Protein AF-S2JZM7-F1 (afdb_monomer)

Foldseek 3Di:
DDDDDDDDDDDDDDDDDDDPPPPDDDDDDDDDDPDDPPDDDPPPPPPPPQVVQAFPQPRDGAAQDDQQFWKAFPVRDIHGNNSQVPADPPDQWGADPPPRDIGGPVRIDTDRDPDHDDDPVVVVVVVVVVVVVVVVVVVVVVVVVVVVVVVVVVVVVVVVVVDDDDPDDDDDDDDDDPDPPPPPDDDDPDDDDDPQKDWADWDADPVQQWIKTWIQRRVVRFTFIWIAHNVHRVDIDTQTFRDNAGWHDWDDDNVQWIWTAGPSRDIWIARRVVSGTPGD

Solvent-accessible surface area (backbone atoms only — not comparable to full-atom values): 17957 Å² total; per-residue (Å²): 134,83,80,85,89,86,87,86,82,90,82,89,81,82,83,80,80,83,78,89,77,91,78,75,80,74,83,82,86,77,83,89,79,91,80,79,92,75,84,74,82,85,75,89,67,95,79,60,75,69,70,77,51,39,22,83,88,77,72,41,70,50,31,76,67,70,62,44,17,45,22,30,42,81,88,66,56,66,34,24,48,46,54,59,70,67,46,68,77,83,54,88,47,33,57,40,92,88,78,59,51,78,37,44,79,84,54,52,43,78,54,82,68,93,70,77,45,75,70,62,64,68,60,54,55,51,52,55,50,53,51,53,54,50,52,55,51,51,53,53,49,51,52,53,48,51,52,51,50,51,54,49,51,53,55,45,52,57,52,54,75,73,59,80,82,83,85,78,89,74,94,80,84,87,82,93,69,98,64,86,75,73,69,91,61,89,72,90,85,80,84,80,84,64,89,62,53,49,74,76,37,71,38,71,37,85,89,73,52,30,38,39,31,34,32,38,32,63,87,76,73,42,26,30,35,34,41,30,34,69,91,47,63,84,54,63,48,80,34,67,60,79,46,88,35,64,59,70,46,62,46,71,45,99,85,48,37,35,42,35,34,30,76,61,79,47,62,32,38,30,32,62,90,74,60,38,64,76,43,116

Sequence (280 aa):
MDASPSTEELRDSQGYVESDNSDFQAPIPMPDDASNKRRMEDSDSQEDEEDVTVCAICQKEWVNNGFHSIAQMKCGHCFGRSCISQYKRDSSKFNCPLCGQLTTKRELRKIWPAKLFPEKKAYIDE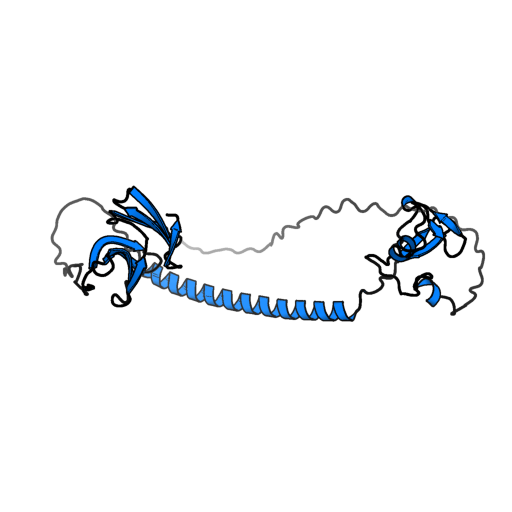LTLELKELDVRLEQLAIKNADVQREMSEKKAILDNFDLQPIVLSSQPTQEIEDSQAEQGFTFHGRVSMAGEAYYVVDLNPLEDMAVVSTHQQATRRYGFRKINMYDPSATEFIPTNHQNTIRDVKHSPNGMLLSTGDDKTLKLTSISKNLVVQS

Mean predicted aligned error: 22.04 Å

Structure (mmCIF, N/CA/C/O backbone):
data_AF-S2JZM7-F1
#
_entry.id   AF-S2JZM7-F1
#
loop_
_atom_site.group_PDB
_atom_site.id
_atom_site.type_symbol
_atom_site.label_atom_id
_atom_site.label_alt_id
_atom_site.label_comp_id
_atom_site.label_asym_id
_atom_site.label_entity_id
_atom_site.label_seq_id
_atom_site.pdbx_PDB_ins_code
_atom_site.Cartn_x
_atom_site.Cartn_y
_atom_site.Cartn_z
_atom_site.occupancy
_atom_site.B_iso_or_equiv
_atom_site.auth_seq_id
_atom_site.auth_comp_id
_atom_site.auth_asym_id
_atom_site.auth_atom_id
_atom_site.pdbx_PDB_model_num
ATOM 1 N N . MET A 1 1 ? 27.582 -46.328 45.049 1.00 40.81 1 MET A N 1
ATOM 2 C CA . MET A 1 1 ? 27.154 -46.820 43.723 1.00 40.81 1 MET A CA 1
ATOM 3 C C . MET A 1 1 ? 26.830 -45.579 42.894 1.00 40.81 1 MET A C 1
ATOM 5 O O . MET A 1 1 ? 25.667 -45.262 42.710 1.00 40.81 1 MET A O 1
ATOM 9 N N . ASP A 1 2 ? 27.780 -44.670 42.652 1.00 32.97 2 ASP A N 1
ATOM 10 C CA . ASP A 1 2 ? 28.961 -44.803 41.764 1.00 32.97 2 ASP A CA 1
ATOM 11 C C . ASP A 1 2 ? 28.528 -45.310 40.377 1.00 32.97 2 ASP A C 1
ATOM 13 O O . ASP A 1 2 ? 27.912 -46.366 40.309 1.00 32.97 2 ASP A O 1
ATOM 17 N N . ALA A 1 3 ? 28.779 -44.654 39.242 1.00 33.84 3 ALA A N 1
ATOM 18 C CA . ALA A 1 3 ? 29.741 -43.604 38.919 1.00 33.84 3 ALA A CA 1
ATOM 19 C C . ALA A 1 3 ? 29.308 -42.820 37.655 1.00 33.84 3 ALA A C 1
ATOM 21 O O . ALA A 1 3 ? 28.520 -43.313 36.847 1.00 33.84 3 ALA A O 1
ATOM 22 N N . SER A 1 4 ? 29.867 -41.618 37.485 1.00 38.97 4 SER A N 1
ATOM 23 C CA . SER A 1 4 ? 29.901 -40.841 36.231 1.00 38.97 4 SER A CA 1
ATOM 24 C C . SER A 1 4 ? 31.008 -41.378 35.269 1.00 38.97 4 SER A C 1
ATOM 26 O O . SER A 1 4 ? 31.523 -42.468 35.512 1.00 38.97 4 SER A O 1
ATOM 28 N N . PRO A 1 5 ? 31.383 -40.695 34.162 1.00 48.47 5 PRO A N 1
ATOM 29 C CA . PRO A 1 5 ? 31.199 -41.156 32.781 1.00 48.47 5 PRO A CA 1
ATOM 30 C C . PRO A 1 5 ? 32.527 -41.489 32.057 1.00 48.47 5 PRO A C 1
ATOM 32 O O . PRO A 1 5 ? 33.610 -41.282 32.599 1.00 48.47 5 PRO A O 1
ATOM 35 N N . SER A 1 6 ? 32.460 -41.951 30.801 1.00 37.38 6 SER A N 1
ATOM 36 C CA . SER A 1 6 ? 33.620 -41.982 29.893 1.00 37.38 6 SER A CA 1
ATOM 37 C C . SER A 1 6 ? 33.299 -41.330 28.546 1.00 37.38 6 SER A C 1
ATOM 39 O O . SER A 1 6 ? 32.233 -41.524 27.967 1.00 37.38 6 SER A O 1
ATOM 41 N N . THR A 1 7 ? 34.237 -40.487 28.132 1.00 39.84 7 THR A N 1
ATOM 42 C CA . THR A 1 7 ? 34.367 -39.720 26.892 1.00 39.84 7 THR A CA 1
ATOM 43 C C . THR A 1 7 ? 34.934 -40.579 25.765 1.00 39.84 7 THR A C 1
ATOM 45 O O . THR A 1 7 ? 35.863 -41.327 26.042 1.00 39.84 7 THR A O 1
ATOM 48 N N . GLU A 1 8 ? 34.491 -40.389 24.519 1.00 40.12 8 GLU A N 1
ATOM 49 C CA . GLU A 1 8 ? 35.350 -40.433 23.319 1.00 40.12 8 GLU A CA 1
ATOM 50 C C . GLU A 1 8 ? 34.669 -39.735 22.122 1.00 40.12 8 GLU A C 1
ATOM 52 O O . GLU A 1 8 ? 33.470 -39.466 22.119 1.00 40.12 8 GLU A O 1
ATOM 57 N N . GLU A 1 9 ? 35.509 -39.352 21.169 1.00 37.12 9 GLU A N 1
ATOM 58 C CA . GLU A 1 9 ? 35.494 -38.138 20.359 1.00 37.12 9 GLU A CA 1
ATOM 59 C C . GLU A 1 9 ? 34.738 -38.178 19.010 1.00 37.12 9 GLU A C 1
ATOM 61 O O . GLU A 1 9 ? 34.627 -39.204 18.347 1.00 37.12 9 GLU A O 1
ATOM 66 N N . LEU A 1 10 ? 34.296 -36.978 18.602 1.00 34.62 10 LEU A N 1
ATOM 67 C CA . LEU A 1 10 ? 34.324 -36.349 17.265 1.00 34.62 10 LEU A CA 1
ATOM 68 C C . LEU A 1 10 ? 34.306 -37.231 15.998 1.00 34.62 10 LEU A C 1
ATOM 70 O O . LEU A 1 10 ? 35.291 -37.890 15.668 1.00 34.62 10 LEU A O 1
ATOM 74 N N . ARG A 1 11 ? 33.298 -36.995 15.141 1.00 37.97 11 ARG A N 1
ATOM 75 C CA . ARG A 1 11 ? 33.508 -36.715 13.704 1.00 37.97 11 ARG A CA 1
ATOM 76 C C . ARG A 1 11 ? 32.273 -36.083 13.054 1.00 37.97 11 ARG A C 1
ATOM 78 O O . ARG A 1 11 ? 31.228 -36.714 12.935 1.00 37.97 11 ARG A O 1
ATOM 85 N N . ASP A 1 12 ? 32.449 -34.837 12.620 1.00 34.44 12 ASP A N 1
ATOM 86 C CA . ASP A 1 12 ? 31.547 -34.082 11.752 1.00 34.44 12 ASP A CA 1
ATOM 87 C C . ASP A 1 12 ? 31.316 -34.807 10.420 1.00 34.44 12 ASP A C 1
ATOM 89 O O . ASP A 1 12 ? 32.255 -35.088 9.673 1.00 34.44 12 ASP A O 1
ATOM 93 N N . SER A 1 13 ? 30.052 -35.060 10.091 1.00 36.16 13 SER A N 1
ATOM 94 C CA . SER A 1 13 ? 29.618 -35.485 8.761 1.00 36.16 13 SER A CA 1
ATOM 95 C C . SER A 1 13 ? 29.112 -34.270 7.979 1.00 36.16 13 SER A C 1
ATOM 97 O O . SER A 1 13 ? 27.922 -33.953 8.001 1.00 36.16 13 SER A O 1
ATOM 99 N N . GLN A 1 14 ? 30.019 -33.573 7.290 1.00 38.00 14 GLN A N 1
ATOM 100 C CA . GLN A 1 14 ? 29.652 -32.602 6.256 1.00 38.00 14 GLN A CA 1
ATOM 101 C C . GLN A 1 14 ? 29.115 -33.351 5.029 1.00 38.00 14 GLN A C 1
ATOM 103 O O . GLN A 1 14 ? 29.847 -34.072 4.354 1.00 38.00 14 GLN A O 1
ATOM 108 N N . GLY A 1 15 ? 27.818 -33.184 4.763 1.00 32.88 15 GLY A N 1
ATOM 109 C CA . GLY A 1 15 ? 27.158 -33.653 3.550 1.00 32.88 15 GLY A CA 1
ATOM 110 C C . GLY A 1 15 ? 27.666 -32.889 2.330 1.00 32.88 15 GLY A C 1
ATOM 111 O O . GLY A 1 15 ? 27.424 -31.692 2.189 1.00 32.88 15 GLY A O 1
ATOM 112 N N . TYR A 1 16 ? 28.382 -33.601 1.467 1.00 35.41 16 TYR A N 1
ATOM 113 C CA . TYR A 1 16 ? 28.804 -33.156 0.145 1.00 35.41 16 TYR A CA 1
ATOM 114 C C . TYR A 1 16 ? 27.577 -33.172 -0.780 1.00 35.41 16 TYR A C 1
ATOM 116 O O . TYR A 1 16 ? 26.956 -34.216 -0.964 1.00 35.41 16 TYR A O 1
ATOM 124 N N . VAL A 1 17 ? 27.198 -32.016 -1.327 1.00 41.94 17 VAL A N 1
ATOM 125 C CA . VAL A 1 17 ? 26.161 -31.914 -2.363 1.00 41.94 17 VAL A CA 1
ATOM 126 C C . VAL A 1 17 ? 26.878 -31.991 -3.707 1.00 41.94 17 VAL A C 1
ATOM 128 O O . VAL A 1 17 ? 27.554 -31.046 -4.107 1.00 41.94 17 VAL A O 1
ATOM 131 N N . GLU A 1 18 ? 26.794 -33.144 -4.368 1.00 37.50 18 GLU A N 1
ATOM 132 C CA . GLU A 1 18 ? 27.317 -33.351 -5.720 1.00 37.50 18 GLU A CA 1
ATOM 133 C C . GLU A 1 18 ? 26.492 -32.529 -6.723 1.00 37.50 18 GLU A C 1
ATOM 135 O O . GLU A 1 18 ? 25.278 -32.692 -6.837 1.00 37.50 18 GLU A O 1
ATOM 140 N N . SER A 1 19 ? 27.148 -31.611 -7.439 1.00 40.19 19 SER A N 1
ATOM 141 C CA . SER A 1 19 ? 26.571 -30.939 -8.602 1.00 40.19 19 SER A CA 1
ATOM 142 C C . SER A 1 19 ? 26.856 -31.768 -9.856 1.00 40.19 19 SER A C 1
ATOM 144 O O . SER A 1 19 ? 27.995 -31.805 -10.330 1.00 40.19 19 SER A O 1
ATOM 146 N N . ASP A 1 20 ? 25.821 -32.403 -10.402 1.00 39.06 20 ASP A N 1
ATOM 147 C CA . ASP A 1 20 ? 25.833 -33.040 -11.720 1.00 39.06 20 ASP A CA 1
ATOM 148 C C . ASP A 1 20 ? 26.087 -31.994 -12.820 1.00 39.06 20 ASP A C 1
ATOM 150 O O . ASP A 1 20 ? 25.177 -31.316 -13.292 1.00 39.06 20 ASP A O 1
ATOM 154 N N . ASN A 1 21 ? 27.344 -31.872 -13.249 1.00 44.47 21 ASN A N 1
ATOM 155 C CA . ASN A 1 21 ? 27.742 -31.154 -14.462 1.00 44.47 21 ASN A CA 1
ATOM 156 C C . ASN A 1 21 ? 28.115 -32.166 -15.554 1.00 44.47 21 ASN A C 1
ATOM 158 O O . ASN A 1 21 ? 29.272 -32.293 -15.952 1.00 44.47 21 ASN A O 1
ATOM 162 N N . SER A 1 22 ? 27.125 -32.903 -16.054 1.00 48.62 22 SER A N 1
ATOM 163 C CA . SER A 1 22 ? 27.284 -33.832 -17.176 1.00 48.62 22 SER A CA 1
ATOM 164 C C . SER A 1 22 ? 26.914 -33.182 -18.519 1.00 48.62 22 SER A C 1
ATOM 166 O O . SER A 1 22 ? 26.042 -33.691 -19.218 1.00 48.62 22 SER A O 1
ATOM 168 N N . ASP A 1 23 ? 27.541 -32.053 -18.879 1.00 47.59 23 ASP A N 1
ATOM 169 C CA . ASP A 1 23 ? 27.344 -31.442 -20.213 1.00 47.59 23 ASP A CA 1
ATOM 170 C C . ASP A 1 23 ? 28.572 -30.699 -20.785 1.00 47.59 23 ASP A C 1
ATOM 172 O O . ASP A 1 23 ? 28.463 -29.857 -21.673 1.00 47.59 23 ASP A O 1
ATOM 176 N N . PHE A 1 24 ? 29.783 -31.011 -20.310 1.00 39.56 24 PHE A N 1
ATOM 177 C CA . PHE A 1 24 ? 31.011 -30.577 -20.986 1.00 39.56 24 PHE A CA 1
ATOM 178 C C . PHE A 1 24 ? 31.544 -31.735 -21.832 1.00 39.56 24 PHE A C 1
ATOM 180 O O . PHE A 1 24 ? 32.182 -32.658 -21.326 1.00 39.56 24 PHE A O 1
ATOM 187 N N . GLN A 1 25 ? 31.257 -31.716 -23.135 1.00 57.97 25 GLN A N 1
ATOM 188 C CA . GLN A 1 25 ? 31.896 -32.630 -24.081 1.00 57.97 25 GLN A CA 1
ATOM 189 C C . GLN A 1 25 ? 33.417 -32.436 -24.029 1.00 57.97 25 GLN A C 1
ATOM 191 O O . GLN A 1 25 ? 33.920 -31.316 -24.128 1.00 57.97 25 GLN A O 1
ATOM 196 N N . ALA A 1 26 ? 34.144 -33.541 -23.847 1.00 60.44 26 ALA A N 1
ATOM 197 C CA . ALA A 1 26 ? 35.601 -33.549 -23.831 1.00 60.44 26 ALA A CA 1
ATOM 198 C C . ALA A 1 26 ? 36.169 -32.929 -25.129 1.00 60.44 26 ALA A C 1
ATOM 200 O O . ALA A 1 26 ? 35.584 -33.128 -26.199 1.00 60.44 26 ALA A O 1
ATOM 201 N N . PRO A 1 27 ? 37.302 -32.203 -25.069 1.00 55.28 27 PRO A N 1
ATOM 202 C CA . PRO A 1 27 ? 37.940 -31.644 -26.256 1.00 55.28 27 PRO A CA 1
ATOM 203 C C . PRO A 1 27 ? 38.220 -32.726 -27.305 1.00 55.28 27 PRO A C 1
ATOM 205 O O . PRO A 1 27 ? 38.757 -33.786 -26.985 1.00 55.28 27 PRO A O 1
ATOM 208 N N . ILE A 1 28 ? 37.863 -32.455 -28.561 1.00 52.09 28 ILE A N 1
ATOM 209 C CA . ILE A 1 28 ? 38.106 -33.367 -29.684 1.00 52.09 28 ILE A CA 1
ATOM 210 C C . ILE A 1 28 ? 39.628 -33.466 -29.906 1.00 52.09 28 ILE A C 1
ATOM 212 O O . ILE A 1 28 ? 40.254 -32.435 -30.168 1.00 52.09 28 ILE A O 1
ATOM 216 N N . PRO A 1 29 ? 40.243 -34.662 -29.838 1.00 48.66 29 PRO A N 1
ATOM 217 C CA . PRO A 1 29 ? 41.654 -34.821 -30.152 1.00 48.66 29 PRO A CA 1
ATOM 218 C C . PRO A 1 29 ? 41.859 -34.722 -31.667 1.00 48.66 29 PRO A C 1
ATOM 220 O O . PRO A 1 29 ? 41.304 -35.506 -32.438 1.00 48.66 29 PRO A O 1
ATOM 223 N N . MET A 1 30 ? 42.653 -33.740 -32.090 1.00 49.00 30 MET A N 1
ATOM 224 C CA . MET A 1 30 ? 43.126 -33.604 -33.469 1.00 49.00 30 MET A CA 1
ATOM 225 C C . MET A 1 30 ? 44.411 -34.434 -33.640 1.00 49.00 30 MET A C 1
ATOM 227 O O . MET A 1 30 ? 45.230 -34.440 -32.722 1.00 49.00 30 MET A O 1
ATOM 231 N N . PRO A 1 31 ? 44.609 -35.133 -34.772 1.00 50.72 31 PRO A N 1
ATOM 232 C CA . PRO A 1 31 ? 45.825 -35.902 -35.004 1.00 50.72 31 PRO A CA 1
ATOM 233 C C . PRO A 1 31 ? 47.030 -34.988 -35.265 1.00 50.72 31 PRO A C 1
ATOM 235 O O . PRO A 1 31 ? 46.942 -34.024 -36.028 1.00 50.72 31 PRO A O 1
ATOM 238 N N . ASP A 1 32 ? 48.155 -35.324 -34.634 1.00 52.22 32 ASP A N 1
ATOM 239 C CA . ASP A 1 32 ? 49.445 -34.652 -34.786 1.00 52.22 32 ASP A CA 1
ATOM 240 C C . ASP A 1 32 ? 50.067 -34.963 -36.155 1.00 52.22 32 ASP A C 1
ATOM 242 O O . ASP A 1 32 ? 50.789 -35.948 -36.307 1.00 52.22 32 ASP A O 1
ATOM 246 N N . ASP A 1 33 ? 49.834 -34.106 -37.153 1.00 43.81 33 ASP A N 1
ATOM 247 C CA . ASP A 1 33 ? 50.603 -34.132 -38.401 1.00 43.81 33 ASP A CA 1
ATOM 248 C C . ASP A 1 33 ? 51.706 -33.067 -38.385 1.00 43.81 33 ASP A C 1
ATOM 250 O O . ASP A 1 33 ? 51.555 -31.901 -38.763 1.00 43.81 33 ASP A O 1
ATOM 254 N N . ALA A 1 34 ? 52.872 -33.513 -37.926 1.00 51.69 34 ALA A N 1
ATOM 255 C CA . ALA A 1 34 ? 54.135 -32.815 -38.051 1.00 51.69 34 ALA A CA 1
ATOM 256 C C . ALA A 1 34 ? 54.623 -32.869 -39.505 1.00 51.69 34 ALA A C 1
ATOM 258 O O . ALA A 1 34 ? 55.343 -33.790 -39.874 1.00 51.69 34 ALA A O 1
ATOM 259 N N . SER A 1 35 ? 54.262 -31.890 -40.342 1.00 52.28 35 SER A N 1
ATOM 260 C CA . SER A 1 35 ? 55.070 -31.460 -41.505 1.00 52.28 35 SER A CA 1
ATOM 261 C C . SER A 1 35 ? 54.356 -30.410 -42.365 1.00 52.28 35 SER A C 1
ATOM 263 O O . SER A 1 35 ? 53.613 -30.761 -43.267 1.00 52.28 35 SER A O 1
ATOM 265 N N . ASN A 1 36 ? 54.619 -29.114 -42.129 1.00 40.06 36 ASN A N 1
ATOM 266 C CA . ASN A 1 36 ? 55.057 -28.138 -43.150 1.00 40.06 36 ASN A CA 1
ATOM 267 C C . ASN A 1 36 ? 55.191 -26.734 -42.515 1.00 40.06 36 ASN A C 1
ATOM 269 O O . ASN A 1 36 ? 54.254 -25.937 -42.519 1.00 40.06 36 ASN A O 1
ATOM 273 N N . LYS A 1 37 ? 56.367 -26.394 -41.970 1.00 45.09 37 LYS A N 1
ATOM 274 C CA . LYS A 1 37 ? 56.690 -25.005 -41.595 1.00 45.09 37 LYS A CA 1
ATOM 275 C C . LYS A 1 37 ? 56.870 -24.183 -42.877 1.00 45.09 37 LYS A C 1
ATOM 277 O O . LYS A 1 37 ? 57.984 -24.044 -43.376 1.00 45.09 37 LYS A O 1
ATOM 282 N N . ARG A 1 38 ? 55.788 -23.606 -43.406 1.00 42.62 38 ARG A N 1
ATOM 283 C CA . ARG A 1 38 ? 55.905 -22.425 -44.269 1.00 42.62 38 ARG A CA 1
ATOM 284 C C . ARG A 1 38 ? 56.033 -21.212 -43.360 1.00 42.62 38 ARG A C 1
ATOM 286 O O . ARG A 1 38 ? 55.076 -20.789 -42.726 1.00 42.62 38 ARG A O 1
ATOM 293 N N . ARG A 1 39 ? 57.265 -20.723 -43.264 1.00 49.31 39 ARG A N 1
ATOM 294 C CA . ARG A 1 39 ? 57.642 -19.441 -42.672 1.00 49.31 39 ARG A CA 1
ATOM 295 C C . ARG A 1 39 ? 56.902 -18.336 -43.435 1.00 49.31 39 ARG A C 1
ATOM 297 O O . ARG A 1 39 ? 57.256 -18.065 -44.577 1.00 49.31 39 ARG A O 1
ATOM 304 N N . MET A 1 40 ? 55.858 -17.766 -42.840 1.00 43.09 40 MET A N 1
ATOM 305 C CA . MET A 1 40 ? 55.331 -16.468 -43.258 1.00 43.09 40 MET A CA 1
ATOM 306 C C . MET A 1 40 ? 56.096 -15.406 -42.476 1.00 43.09 40 MET A C 1
ATOM 308 O O . MET A 1 40 ? 56.227 -15.503 -41.258 1.00 43.09 40 MET A O 1
ATOM 312 N N . GLU A 1 41 ? 56.697 -14.480 -43.212 1.00 40.84 41 GLU A N 1
ATOM 313 C CA . GLU A 1 41 ? 57.334 -13.291 -42.664 1.00 40.84 41 GLU A CA 1
ATOM 314 C C . GLU A 1 41 ? 56.265 -12.444 -41.975 1.00 40.84 41 GLU A C 1
ATOM 316 O O . GLU A 1 41 ? 55.236 -12.119 -42.566 1.00 40.84 41 GLU A O 1
ATOM 321 N N . ASP A 1 42 ? 56.514 -12.153 -40.702 1.00 37.28 42 ASP A N 1
ATOM 322 C CA . ASP A 1 42 ? 55.769 -11.195 -39.902 1.00 37.28 42 ASP A CA 1
ATOM 323 C C . ASP A 1 42 ? 56.113 -9.801 -40.433 1.00 37.28 42 ASP A C 1
ATOM 325 O O . ASP A 1 42 ? 57.165 -9.236 -40.127 1.00 37.28 42 ASP A O 1
ATOM 329 N N . SER A 1 43 ? 55.289 -9.310 -41.357 1.00 39.94 43 SER A N 1
ATOM 330 C CA . SER A 1 43 ? 55.297 -7.904 -41.733 1.00 39.94 43 SER A CA 1
ATOM 331 C C . SER A 1 43 ? 54.509 -7.168 -40.661 1.00 39.94 43 SER A C 1
ATOM 333 O O . SER A 1 43 ? 53.285 -7.098 -40.726 1.00 39.94 43 SER A O 1
ATOM 335 N N . ASP A 1 44 ? 55.240 -6.650 -39.679 1.00 43.38 44 ASP A N 1
ATOM 336 C CA . ASP A 1 44 ? 54.786 -5.681 -38.687 1.00 43.38 44 ASP A CA 1
ATOM 337 C C . ASP A 1 44 ? 54.276 -4.424 -39.417 1.00 43.38 44 ASP A C 1
ATOM 339 O O . ASP A 1 44 ? 55.037 -3.520 -39.765 1.00 43.38 44 ASP A O 1
ATOM 343 N N . SER A 1 45 ? 52.983 -4.405 -39.736 1.00 39.28 45 SER A N 1
ATOM 344 C CA . SER A 1 45 ? 52.250 -3.218 -40.173 1.00 39.28 45 SER A CA 1
ATOM 345 C C . SER A 1 45 ? 51.281 -2.818 -39.062 1.00 39.28 45 SER A C 1
ATOM 347 O O . SER A 1 45 ? 50.119 -3.220 -39.048 1.00 39.28 45 SER A O 1
ATOM 349 N N . GLN A 1 46 ? 51.786 -2.021 -38.117 1.00 46.69 46 GLN A N 1
ATOM 350 C CA . GLN A 1 46 ? 51.062 -1.407 -36.991 1.00 46.69 46 GLN A CA 1
ATOM 351 C C . GLN A 1 46 ? 50.079 -0.295 -37.410 1.00 46.69 46 GLN A C 1
ATOM 353 O O . GLN A 1 46 ? 49.849 0.637 -36.646 1.00 46.69 46 GLN A O 1
ATOM 358 N N . GLU A 1 47 ? 49.486 -0.361 -38.604 1.00 45.03 47 GLU A N 1
ATOM 359 C CA . GLU A 1 47 ? 48.607 0.707 -39.113 1.00 45.03 47 GLU A CA 1
ATOM 360 C C . GLU A 1 47 ? 47.164 0.267 -39.435 1.00 45.03 47 GLU A C 1
ATOM 362 O O . GLU A 1 47 ? 46.366 1.116 -39.807 1.00 45.03 47 GLU A O 1
ATOM 367 N N . ASP A 1 48 ? 46.757 -0.987 -39.174 1.00 45.12 48 ASP A N 1
ATOM 368 C CA . ASP A 1 48 ? 45.413 -1.479 -39.563 1.00 45.12 48 ASP A CA 1
ATOM 369 C C . ASP A 1 48 ? 44.518 -2.000 -38.406 1.00 45.12 48 ASP A C 1
ATOM 371 O O . ASP A 1 48 ? 43.431 -2.533 -38.650 1.00 45.12 48 ASP A O 1
ATOM 375 N N . GLU A 1 49 ? 44.915 -1.880 -37.129 1.00 50.94 49 GLU A N 1
ATOM 376 C CA . GLU A 1 49 ? 44.061 -2.353 -36.013 1.00 50.94 49 GLU A CA 1
ATOM 377 C C . GLU A 1 49 ? 42.844 -1.447 -35.739 1.00 50.94 49 GLU A C 1
ATOM 379 O O . GLU A 1 49 ? 41.827 -1.919 -35.219 1.00 50.94 49 GLU A O 1
ATOM 384 N N . GLU A 1 50 ? 42.905 -0.163 -36.102 1.00 48.16 50 GLU A N 1
ATOM 385 C CA . GLU A 1 50 ? 41.821 0.793 -35.840 1.00 48.16 50 GLU A CA 1
ATOM 386 C C . GLU A 1 50 ? 40.609 0.570 -36.766 1.00 48.16 50 GLU A C 1
ATOM 388 O O . GLU A 1 50 ? 39.459 0.623 -36.312 1.00 48.16 50 GLU A O 1
ATOM 393 N N . ASP A 1 51 ? 40.840 0.191 -38.027 1.00 51.78 51 ASP A N 1
ATOM 394 C CA . ASP A 1 51 ? 39.799 0.084 -39.060 1.00 51.78 51 ASP A CA 1
ATOM 395 C C . ASP A 1 51 ? 38.820 -1.083 -38.852 1.00 51.78 51 ASP A C 1
ATOM 397 O O . ASP A 1 51 ? 37.687 -1.065 -39.345 1.00 51.78 51 ASP A O 1
ATOM 401 N N . VAL A 1 52 ? 39.199 -2.096 -38.067 1.00 61.53 52 VAL A N 1
ATOM 402 C CA . VAL A 1 52 ? 38.328 -3.250 -37.773 1.00 61.53 52 VAL A CA 1
ATOM 403 C C . VAL A 1 52 ? 37.327 -2.932 -36.649 1.00 61.53 52 VAL A C 1
ATOM 405 O O . VAL A 1 52 ? 36.315 -3.623 -36.482 1.00 61.53 52 VAL A O 1
ATOM 408 N N . THR A 1 53 ? 37.556 -1.861 -35.882 1.00 69.69 53 THR A N 1
ATOM 409 C CA . THR A 1 53 ? 36.774 -1.536 -34.674 1.00 69.69 53 THR A CA 1
ATOM 410 C C . THR A 1 53 ? 35.601 -0.586 -34.907 1.00 69.69 53 THR A C 1
ATOM 412 O O . THR A 1 53 ? 34.797 -0.372 -33.995 1.00 69.69 53 THR A O 1
ATOM 415 N N . VAL A 1 54 ? 35.433 -0.089 -36.137 1.00 80.44 54 VAL A N 1
ATOM 416 C CA . VAL A 1 54 ? 34.376 0.863 -36.495 1.00 80.44 54 VAL A CA 1
ATOM 417 C C . VAL A 1 54 ? 33.530 0.396 -37.678 1.00 80.44 54 VAL A C 1
ATOM 419 O O . VAL A 1 54 ? 33.972 -0.299 -38.590 1.00 80.44 54 VAL A O 1
ATOM 422 N N . CYS A 1 55 ? 32.258 0.787 -37.687 1.00 86.12 55 CYS A N 1
ATOM 423 C CA . CYS A 1 55 ? 31.346 0.459 -38.776 1.00 86.12 55 CYS A CA 1
ATOM 424 C C . CYS A 1 55 ? 31.529 1.403 -39.974 1.00 86.12 55 CYS A C 1
ATOM 426 O O . CYS A 1 55 ? 31.17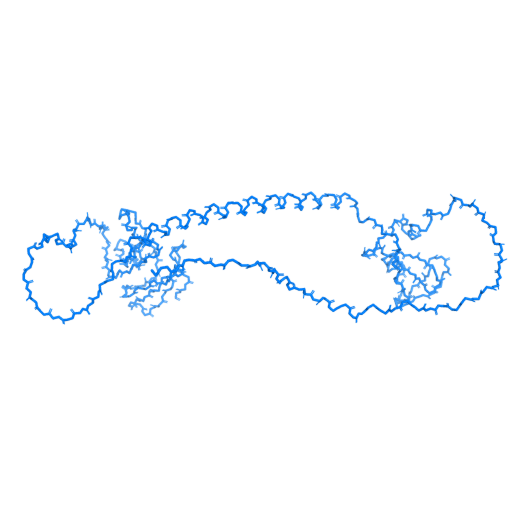4 2.576 -39.888 1.00 86.12 55 CYS A O 1
ATOM 428 N N . ALA A 1 56 ? 31.890 0.878 -41.149 1.00 83.44 56 ALA A N 1
ATOM 429 C CA . ALA A 1 56 ? 32.110 1.664 -42.376 1.00 83.44 56 ALA A CA 1
ATOM 430 C C . ALA A 1 56 ? 30.912 2.521 -42.867 1.00 83.44 56 ALA A C 1
ATOM 432 O O . ALA A 1 56 ? 31.092 3.428 -43.672 1.00 83.44 56 ALA A O 1
ATOM 433 N N . ILE A 1 57 ? 29.679 2.264 -42.404 1.00 85.50 57 ILE A N 1
ATOM 434 C CA . ILE A 1 57 ? 28.493 3.074 -42.767 1.00 85.50 57 ILE A CA 1
ATOM 435 C C . ILE A 1 57 ? 28.354 4.335 -41.902 1.00 85.50 57 ILE A C 1
ATOM 437 O O . ILE A 1 57 ? 27.946 5.377 -42.402 1.00 85.50 57 ILE A O 1
ATOM 441 N N . CYS A 1 58 ? 28.608 4.236 -40.595 1.00 85.12 58 CYS A N 1
ATOM 442 C CA . CYS A 1 58 ? 28.323 5.314 -39.638 1.00 85.12 58 CYS A CA 1
ATOM 443 C C . CYS A 1 58 ? 29.550 5.779 -38.849 1.00 85.12 58 CYS A C 1
ATOM 445 O O . CYS A 1 58 ? 29.416 6.709 -38.059 1.00 85.12 58 CYS A O 1
ATOM 447 N N . GLN A 1 59 ? 30.694 5.120 -39.048 1.00 84.38 59 GLN A N 1
ATOM 448 C CA . GLN A 1 59 ? 31.987 5.386 -38.419 1.00 84.38 59 GLN A CA 1
ATOM 449 C C . GLN A 1 59 ? 31.936 5.374 -36.882 1.00 84.38 59 GLN A C 1
ATOM 451 O O . GLN A 1 59 ? 32.684 6.081 -36.220 1.00 84.38 59 GLN A O 1
ATOM 456 N N . LYS A 1 60 ? 31.020 4.590 -36.299 1.00 82.62 60 LYS A N 1
ATOM 457 C CA . LYS A 1 60 ? 30.911 4.396 -34.847 1.00 82.62 60 LYS A CA 1
ATOM 458 C C . LYS A 1 60 ? 31.496 3.051 -34.445 1.00 82.62 60 LYS A C 1
ATOM 460 O O . LYS A 1 60 ? 31.439 2.102 -35.229 1.00 82.62 60 LYS A O 1
ATOM 465 N N . GLU A 1 61 ? 31.993 2.989 -33.214 1.00 80.94 61 GLU A N 1
ATOM 466 C CA . GLU A 1 61 ? 32.417 1.749 -32.569 1.00 80.94 61 GLU A CA 1
ATOM 467 C C . GLU A 1 61 ? 31.264 0.746 -32.474 1.00 80.94 61 GLU A C 1
ATOM 469 O O . GLU A 1 61 ? 30.093 1.101 -32.280 1.00 80.94 61 GLU A O 1
ATOM 474 N N . TRP A 1 62 ? 31.611 -0.528 -32.597 1.00 81.81 62 TRP A N 1
ATOM 475 C CA . TRP A 1 62 ? 30.671 -1.631 -32.478 1.00 81.81 62 TRP A CA 1
ATOM 476 C C . TRP A 1 62 ? 30.156 -1.795 -31.048 1.00 81.81 62 TRP A C 1
ATOM 478 O O . TRP A 1 62 ? 30.897 -1.617 -30.091 1.00 81.81 62 TRP A O 1
ATOM 488 N N . VAL A 1 63 ? 28.903 -2.234 -30.887 1.00 77.75 63 VAL A N 1
ATOM 489 C CA . VAL A 1 63 ? 28.386 -2.669 -29.575 1.00 77.75 63 VAL A CA 1
ATOM 490 C C . VAL A 1 63 ? 28.222 -4.185 -29.537 1.00 77.75 63 VAL A C 1
ATOM 492 O O . VAL A 1 63 ? 27.758 -4.795 -30.503 1.00 77.75 63 VAL A O 1
ATOM 495 N N . ASN A 1 64 ? 28.575 -4.820 -28.417 1.00 74.00 64 ASN A N 1
ATOM 496 C CA . ASN A 1 64 ? 28.457 -6.277 -28.285 1.00 74.00 64 ASN A CA 1
ATOM 497 C C . ASN A 1 64 ? 26.985 -6.744 -28.289 1.00 74.00 64 ASN A C 1
ATOM 499 O O . ASN A 1 64 ? 26.622 -7.779 -28.861 1.00 74.00 64 ASN A O 1
ATOM 503 N N . ASN A 1 65 ? 26.099 -5.933 -27.707 1.00 69.31 65 ASN A N 1
ATOM 504 C CA . ASN A 1 65 ? 24.668 -6.184 -27.702 1.00 69.31 65 ASN A CA 1
ATOM 505 C C . ASN A 1 65 ? 23.873 -4.960 -28.169 1.00 69.31 65 ASN A C 1
ATOM 507 O O . ASN A 1 65 ? 24.317 -3.824 -28.051 1.00 69.31 65 ASN A O 1
ATOM 511 N N . GLY A 1 66 ? 22.694 -5.205 -28.738 1.00 74.06 66 GLY A N 1
ATOM 512 C CA . GLY A 1 66 ? 21.806 -4.153 -29.226 1.00 74.06 66 GLY A CA 1
ATOM 513 C C . GLY A 1 66 ? 21.880 -3.888 -30.732 1.00 74.06 66 GLY A C 1
ATOM 514 O O . GLY A 1 66 ? 22.298 -4.726 -31.543 1.00 74.06 66 GLY A O 1
ATOM 515 N N . PHE A 1 67 ? 21.381 -2.712 -31.118 1.00 78.06 67 PHE A N 1
ATOM 516 C CA . PHE A 1 67 ? 21.045 -2.386 -32.505 1.00 78.06 67 PHE A CA 1
ATOM 517 C C . PHE A 1 67 ? 22.270 -2.221 -33.414 1.00 78.06 67 PHE A C 1
ATOM 519 O O . PHE A 1 67 ? 22.188 -2.563 -34.592 1.00 78.06 67 PHE A O 1
ATOM 526 N N . HIS A 1 68 ? 23.403 -1.747 -32.889 1.00 84.50 68 HIS A N 1
ATOM 527 C CA . HIS A 1 68 ? 24.635 -1.506 -33.651 1.00 84.50 68 HIS A CA 1
ATOM 528 C C . HIS A 1 68 ? 25.685 -2.624 -33.461 1.00 84.50 68 HIS A C 1
ATOM 530 O O . HIS A 1 68 ? 26.881 -2.378 -33.350 1.00 84.50 68 HIS A O 1
ATOM 536 N N . SER A 1 69 ? 25.224 -3.874 -33.391 1.00 85.62 69 SER A N 1
ATOM 537 C CA . SER A 1 69 ? 26.104 -5.047 -33.307 1.00 85.62 69 SER A CA 1
ATOM 538 C C . SER A 1 69 ? 26.688 -5.440 -34.665 1.00 85.62 69 SER A C 1
ATOM 540 O O . SER A 1 69 ? 26.061 -5.201 -35.703 1.00 85.62 69 SER A O 1
ATOM 542 N N . ILE A 1 70 ? 27.877 -6.054 -34.652 1.00 86.88 70 ILE A N 1
ATOM 543 C CA . ILE A 1 70 ? 28.585 -6.504 -35.859 1.00 86.88 70 ILE A CA 1
ATOM 544 C C . ILE A 1 70 ? 27.760 -7.574 -36.580 1.00 86.88 70 ILE A C 1
ATOM 546 O O . ILE A 1 70 ? 27.392 -8.604 -36.005 1.00 86.88 70 ILE A O 1
ATOM 550 N N . ALA A 1 71 ? 27.484 -7.344 -37.862 1.00 87.75 71 ALA A N 1
ATOM 551 C CA . ALA A 1 71 ? 26.847 -8.319 -38.732 1.00 87.75 71 ALA A CA 1
ATOM 552 C C . ALA A 1 71 ? 27.609 -8.452 -40.053 1.00 87.75 71 ALA A C 1
ATOM 554 O O . ALA A 1 71 ? 27.917 -7.459 -40.712 1.00 87.75 71 ALA A O 1
ATOM 555 N N . GLN A 1 72 ? 27.859 -9.696 -40.453 1.00 87.94 72 GLN A N 1
ATOM 556 C CA . GLN A 1 72 ? 28.484 -10.043 -41.720 1.00 87.94 72 GLN A CA 1
ATOM 557 C C . GLN A 1 72 ? 27.424 -10.278 -42.798 1.00 87.94 72 GLN A C 1
ATOM 559 O O . GLN A 1 72 ? 26.445 -11.005 -42.594 1.00 87.94 72 GLN A O 1
ATOM 564 N N . MET A 1 73 ? 27.643 -9.672 -43.963 1.00 87.06 73 MET A N 1
ATOM 565 C CA . MET A 1 73 ? 26.865 -9.913 -45.178 1.00 87.06 73 MET A CA 1
ATOM 566 C C . MET A 1 73 ? 27.380 -11.146 -45.935 1.00 87.06 73 MET A C 1
ATOM 568 O O . MET A 1 73 ? 28.500 -11.599 -45.724 1.00 87.06 73 MET A O 1
ATOM 572 N N . LYS A 1 74 ? 26.606 -11.663 -46.899 1.00 85.19 74 LYS A N 1
ATOM 573 C CA . LYS A 1 74 ? 27.016 -12.808 -47.739 1.00 85.19 74 LYS A CA 1
ATOM 574 C C . LYS A 1 74 ? 28.353 -12.598 -48.463 1.00 85.19 74 LYS A C 1
ATOM 576 O O . LYS A 1 74 ? 29.079 -13.558 -48.685 1.00 85.19 74 LYS A O 1
ATOM 581 N N . CYS A 1 75 ? 28.662 -11.349 -48.805 1.00 86.56 75 CYS A N 1
ATOM 582 C CA . CYS A 1 75 ? 29.912 -10.936 -49.443 1.00 86.56 75 CYS A CA 1
ATOM 583 C C . CYS A 1 75 ? 31.133 -10.923 -48.505 1.00 86.56 75 CYS A C 1
ATOM 585 O O . CYS A 1 75 ? 32.234 -10.658 -48.967 1.00 86.56 75 CYS A O 1
ATOM 587 N N . GLY A 1 76 ? 30.954 -11.159 -47.202 1.00 84.12 76 GLY A N 1
ATOM 588 C CA . GLY A 1 76 ? 32.031 -11.147 -46.210 1.00 84.12 76 GLY A CA 1
ATOM 589 C C . GLY A 1 76 ? 32.235 -9.807 -45.494 1.00 84.12 76 GLY A C 1
ATOM 590 O O . GLY A 1 76 ? 32.767 -9.814 -44.389 1.00 84.12 76 GLY A O 1
ATOM 591 N N . HIS A 1 77 ? 31.750 -8.689 -46.047 1.00 87.94 77 HIS A N 1
ATOM 592 C CA . HIS A 1 77 ? 31.854 -7.370 -45.412 1.00 87.94 77 HIS A CA 1
ATOM 593 C C . HIS A 1 77 ? 30.988 -7.245 -44.148 1.00 87.94 77 HIS A C 1
ATOM 595 O O . HIS A 1 77 ? 29.855 -7.745 -44.099 1.00 87.94 77 HIS A O 1
ATOM 601 N N . CYS A 1 78 ? 31.513 -6.527 -43.155 1.00 87.81 78 CYS A N 1
ATOM 602 C CA . CYS A 1 78 ? 30.908 -6.350 -41.839 1.00 87.81 78 CYS A CA 1
ATOM 603 C C . CYS A 1 78 ? 30.382 -4.923 -41.654 1.00 87.81 78 CYS A C 1
ATOM 605 O O . CYS A 1 78 ? 31.084 -3.951 -41.917 1.00 87.81 78 CYS A O 1
ATOM 607 N N . PHE A 1 79 ? 29.150 -4.791 -41.160 1.00 87.94 79 PHE A N 1
ATOM 608 C CA . PHE A 1 79 ? 28.525 -3.499 -40.851 1.00 87.94 79 PHE A CA 1
ATOM 609 C C . PHE A 1 79 ? 27.603 -3.616 -39.637 1.00 87.94 79 PHE A C 1
ATOM 611 O O . PHE A 1 79 ? 27.225 -4.717 -39.224 1.00 87.94 79 PHE A O 1
ATOM 618 N N . GLY A 1 80 ? 27.215 -2.476 -39.058 1.00 88.62 80 GLY A N 1
ATOM 619 C CA . GLY A 1 80 ? 26.295 -2.448 -37.923 1.00 88.62 80 GLY A CA 1
ATOM 620 C C . GLY A 1 80 ? 24.930 -2.972 -38.345 1.00 88.62 80 GLY A C 1
ATOM 621 O O . GLY A 1 80 ? 24.385 -2.530 -39.355 1.00 88.62 80 GLY A O 1
ATOM 622 N N . ARG A 1 81 ? 24.336 -3.890 -37.580 1.00 86.56 81 ARG A N 1
ATOM 623 C CA . ARG A 1 81 ? 23.053 -4.521 -37.934 1.00 86.56 81 ARG A CA 1
ATOM 624 C C . ARG A 1 81 ? 21.934 -3.500 -38.199 1.00 86.56 81 ARG A C 1
ATOM 626 O O . ARG A 1 81 ? 21.163 -3.659 -39.152 1.00 86.56 81 ARG A O 1
ATOM 633 N N . SER A 1 82 ? 21.863 -2.429 -37.409 1.00 86.81 82 SER A N 1
ATOM 634 C CA . SER A 1 82 ? 20.965 -1.290 -37.639 1.00 86.81 82 SER A CA 1
ATOM 635 C C . SER A 1 82 ? 21.343 -0.474 -38.872 1.00 86.81 82 SER A C 1
ATOM 637 O O . SER A 1 82 ? 20.455 -0.065 -39.615 1.00 86.81 82 SER A O 1
ATOM 639 N N . CYS A 1 83 ? 22.637 -0.285 -39.124 1.00 86.81 83 CYS A N 1
ATOM 640 C CA . CYS A 1 83 ? 23.149 0.468 -40.264 1.00 86.81 83 CYS A CA 1
ATOM 641 C C . CYS A 1 83 ? 22.816 -0.219 -41.587 1.00 86.81 83 CYS A C 1
ATOM 643 O O . CYS A 1 83 ? 22.280 0.432 -42.475 1.00 86.81 83 CYS A O 1
ATOM 645 N N . ILE A 1 84 ? 23.006 -1.539 -41.688 1.00 85.00 84 ILE A N 1
ATOM 646 C CA . ILE A 1 84 ? 22.567 -2.321 -42.855 1.00 85.00 84 ILE A CA 1
ATOM 647 C C . ILE A 1 84 ? 21.051 -2.210 -43.033 1.00 85.00 84 ILE A C 1
ATOM 649 O O . ILE A 1 84 ? 20.561 -2.011 -44.138 1.00 85.00 84 ILE A O 1
ATOM 653 N N . SER A 1 85 ? 20.291 -2.318 -41.939 1.00 81.00 85 SER A N 1
ATOM 654 C CA . SER A 1 85 ? 18.823 -2.298 -41.992 1.00 81.00 85 SER A CA 1
A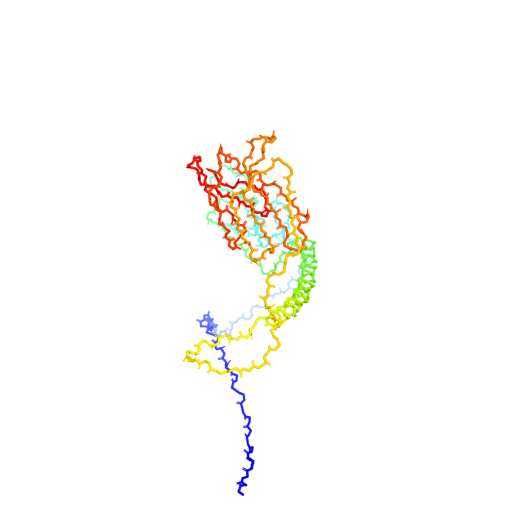TOM 655 C C . SER A 1 85 ? 18.248 -0.951 -42.450 1.00 81.00 85 SER A C 1
ATOM 657 O O . SER A 1 85 ? 17.135 -0.903 -42.980 1.00 81.00 85 SER A O 1
ATOM 659 N N . GLN A 1 86 ? 18.974 0.142 -42.213 1.00 80.62 86 GLN A N 1
ATOM 660 C CA . GLN A 1 86 ? 18.588 1.496 -42.613 1.00 80.62 86 GLN A CA 1
ATOM 661 C C . GLN A 1 86 ? 19.166 1.898 -43.978 1.00 80.62 86 GLN A C 1
ATOM 663 O O . GLN A 1 86 ? 18.648 2.824 -44.599 1.00 80.62 86 GLN A O 1
ATOM 668 N N . TYR A 1 87 ? 20.183 1.189 -44.470 1.00 79.88 87 TYR A N 1
ATOM 669 C CA . TYR A 1 87 ? 20.827 1.465 -45.748 1.00 79.88 87 TYR A CA 1
ATOM 670 C C . TYR A 1 87 ? 19.936 1.044 -46.930 1.00 79.88 87 TYR A C 1
ATOM 672 O O . TYR A 1 87 ? 19.625 -0.136 -47.082 1.00 79.88 87 TYR A O 1
ATOM 680 N N . LYS A 1 88 ? 19.516 2.034 -47.739 1.00 64.75 88 LYS A N 1
ATOM 681 C CA . LYS A 1 88 ? 18.715 1.921 -48.982 1.00 64.75 88 LYS A CA 1
ATOM 682 C C . LYS A 1 88 ? 17.699 0.760 -48.995 1.00 64.75 88 LYS A C 1
ATOM 684 O O . LYS A 1 88 ? 17.929 -0.300 -49.573 1.00 64.75 88 LYS A O 1
ATOM 689 N N . ARG A 1 89 ? 16.532 0.988 -48.377 1.00 62.19 89 ARG A N 1
ATOM 690 C CA . ARG A 1 89 ? 15.377 0.071 -48.395 1.00 62.19 89 ARG A CA 1
ATOM 691 C C . ARG A 1 89 ? 14.522 0.268 -49.653 1.00 62.19 89 ARG A C 1
ATOM 693 O O . ARG A 1 89 ? 13.482 0.907 -49.567 1.00 62.19 89 ARG A O 1
ATOM 700 N N . ASP A 1 90 ? 14.908 -0.336 -50.774 1.00 57.19 90 ASP A N 1
ATOM 701 C CA . ASP A 1 90 ? 14.049 -0.342 -51.976 1.00 57.19 90 ASP A CA 1
ATOM 702 C C . ASP A 1 90 ? 13.230 -1.637 -52.146 1.00 57.19 90 ASP A C 1
ATOM 704 O O . ASP A 1 90 ? 12.282 -1.684 -52.920 1.00 57.19 90 ASP A O 1
ATOM 708 N N . SER A 1 91 ? 13.522 -2.700 -51.394 1.00 57.56 91 SER A N 1
ATOM 709 C CA . SER A 1 91 ? 12.679 -3.904 -51.260 1.00 57.56 91 SER A CA 1
ATOM 710 C C . SER A 1 91 ? 13.269 -4.810 -50.167 1.00 57.56 91 SER A C 1
ATOM 712 O O . SER A 1 91 ? 14.232 -4.433 -49.504 1.00 57.56 91 SER A O 1
ATOM 714 N N . SER A 1 92 ? 12.739 -6.017 -49.925 1.00 65.75 92 SER A N 1
ATOM 715 C CA . SER A 1 92 ? 13.272 -6.978 -48.928 1.00 65.75 92 SER A CA 1
ATOM 716 C C . SER A 1 92 ? 14.735 -7.435 -49.149 1.00 65.75 92 SER A C 1
ATOM 718 O O . SER A 1 92 ? 15.214 -8.311 -48.421 1.00 65.75 92 SER A O 1
ATOM 720 N N . LYS A 1 93 ? 15.435 -6.863 -50.134 1.00 72.06 93 LYS A N 1
ATOM 721 C CA . LYS A 1 93 ? 16.839 -7.081 -50.494 1.00 72.06 93 LYS A CA 1
ATOM 722 C C . LYS A 1 93 ? 17.582 -5.745 -50.391 1.00 72.06 93 LYS A C 1
ATOM 724 O O . LYS A 1 93 ? 17.038 -4.719 -50.784 1.00 72.06 93 LYS A O 1
ATOM 729 N N . PHE A 1 94 ? 18.810 -5.767 -49.888 1.00 78.88 94 PHE A N 1
ATOM 730 C CA . PHE A 1 94 ? 19.681 -4.592 -49.800 1.00 78.88 94 PHE A CA 1
ATOM 731 C C . PHE A 1 94 ? 21.053 -4.917 -50.396 1.00 78.88 94 PHE A C 1
ATOM 733 O O . PHE A 1 94 ? 21.491 -6.071 -50.386 1.00 78.88 94 PHE A O 1
ATOM 740 N N . ASN A 1 95 ? 21.721 -3.903 -50.939 1.00 85.75 95 ASN A N 1
ATOM 741 C CA . ASN A 1 95 ? 23.036 -4.035 -51.560 1.00 85.75 95 ASN A CA 1
ATOM 742 C C . ASN A 1 95 ? 24.128 -3.713 -50.540 1.00 85.75 95 ASN A C 1
ATOM 744 O O . ASN A 1 95 ? 23.976 -2.806 -49.722 1.00 85.75 95 ASN A O 1
ATOM 748 N N . CYS A 1 96 ? 25.244 -4.436 -50.605 1.00 86.25 96 CYS A N 1
ATOM 749 C CA . CYS A 1 96 ? 26.434 -4.095 -49.836 1.00 86.25 96 CYS A CA 1
ATOM 750 C C . CYS A 1 96 ? 26.953 -2.700 -50.247 1.00 86.25 96 CYS A C 1
ATOM 752 O O . CYS A 1 96 ? 27.188 -2.497 -51.438 1.00 86.25 96 CYS A O 1
ATOM 754 N N . PRO A 1 97 ? 27.194 -1.768 -49.304 1.00 83.12 97 PRO A N 1
ATOM 755 C CA . PRO A 1 97 ? 27.758 -0.451 -49.613 1.00 83.12 97 PRO A CA 1
ATOM 756 C C . PRO A 1 97 ? 29.146 -0.493 -50.266 1.00 83.12 97 PRO A C 1
ATOM 758 O O . PRO A 1 97 ? 29.487 0.419 -51.008 1.00 83.12 97 PRO A O 1
ATOM 761 N N . LEU A 1 98 ? 29.938 -1.538 -49.991 1.00 83.75 98 LEU A N 1
ATOM 762 C CA . LEU A 1 98 ? 31.325 -1.650 -50.460 1.00 83.75 98 LEU A CA 1
ATOM 763 C C . LEU A 1 98 ? 31.443 -2.348 -51.821 1.00 83.75 98 LEU A C 1
ATOM 765 O O . LEU A 1 98 ? 32.227 -1.927 -52.660 1.00 83.75 98 LEU A O 1
ATOM 769 N N . CYS A 1 99 ? 30.654 -3.399 -52.066 1.00 85.50 99 CYS A N 1
ATOM 770 C CA . CYS A 1 99 ? 30.776 -4.215 -53.286 1.00 85.50 99 CYS A CA 1
ATOM 771 C C . CYS A 1 99 ? 29.499 -4.302 -54.136 1.00 85.50 99 CYS A C 1
ATOM 773 O O . CYS A 1 99 ? 29.486 -4.968 -55.166 1.00 85.50 99 CYS A O 1
ATOM 775 N N . GLY A 1 100 ? 28.391 -3.696 -53.704 1.00 81.12 100 GLY A N 1
ATOM 776 C CA . GLY A 1 100 ? 27.122 -3.695 -54.439 1.00 81.12 100 GLY A CA 1
ATOM 777 C C . GLY A 1 100 ? 26.354 -5.022 -54.440 1.00 81.12 100 GLY A C 1
ATOM 778 O O . GLY A 1 100 ? 25.231 -5.064 -54.945 1.00 81.12 100 GLY A O 1
ATOM 779 N N . GLN A 1 101 ? 26.897 -6.096 -53.855 1.00 84.12 101 GLN A N 1
ATOM 780 C CA . GLN A 1 101 ? 26.263 -7.416 -53.856 1.00 84.12 101 GLN A CA 1
ATOM 781 C C . GLN A 1 101 ? 24.937 -7.423 -53.081 1.00 84.12 101 GLN A C 1
ATOM 783 O O . GLN A 1 101 ? 24.861 -6.971 -51.936 1.00 84.12 101 GLN A O 1
ATOM 788 N N . LEU A 1 102 ? 23.897 -7.989 -53.697 1.00 82.19 102 LEU A N 1
ATOM 789 C CA . LEU A 1 102 ? 22.575 -8.150 -53.094 1.00 82.19 102 LEU A CA 1
ATOM 790 C C . LEU A 1 102 ? 22.601 -9.189 -51.969 1.00 82.19 102 LEU A C 1
ATOM 792 O O . LEU A 1 102 ? 23.127 -10.289 -52.130 1.00 82.19 102 LEU A O 1
ATOM 796 N N . THR A 1 103 ? 22.000 -8.839 -50.836 1.00 80.12 103 THR A N 1
ATOM 797 C CA . THR A 1 103 ? 21.860 -9.697 -49.655 1.00 80.12 103 THR A CA 1
ATOM 798 C C . THR A 1 103 ? 20.444 -9.566 -49.094 1.00 80.12 103 THR A C 1
ATOM 800 O O . THR A 1 103 ? 19.814 -8.506 -49.153 1.00 80.12 103 THR A O 1
ATOM 803 N N . THR A 1 104 ? 19.912 -10.663 -48.563 1.00 82.00 104 THR A N 1
ATOM 804 C CA . THR A 1 104 ? 18.618 -10.688 -47.866 1.00 82.00 104 THR A CA 1
ATOM 805 C C . THR A 1 104 ? 18.798 -10.605 -46.351 1.00 82.00 104 THR A C 1
ATOM 807 O O . THR A 1 104 ? 19.839 -10.970 -45.810 1.00 82.00 104 THR A O 1
ATOM 810 N N . LYS A 1 105 ? 17.753 -10.197 -45.615 1.00 77.31 105 LYS A N 1
ATOM 811 C CA . LYS A 1 105 ? 17.798 -10.135 -44.137 1.00 77.31 105 LYS A CA 1
ATOM 812 C C . LYS A 1 105 ? 18.147 -11.475 -43.470 1.00 77.31 105 LYS A C 1
ATOM 814 O O . LYS A 1 105 ? 18.690 -11.469 -42.374 1.00 77.31 105 LYS A O 1
ATOM 819 N N . ARG A 1 106 ? 17.833 -12.605 -44.119 1.00 79.62 106 ARG A N 1
ATOM 820 C CA . ARG A 1 106 ? 18.126 -13.962 -43.619 1.00 79.62 106 ARG A CA 1
ATOM 821 C C . ARG A 1 106 ? 19.600 -14.347 -43.758 1.00 79.62 106 ARG A C 1
ATOM 823 O O . ARG A 1 106 ? 20.066 -15.213 -43.036 1.00 79.62 106 ARG A O 1
ATOM 830 N N . GLU A 1 107 ? 20.322 -13.710 -44.674 1.00 82.00 107 GLU A N 1
ATOM 831 C CA . GLU A 1 107 ? 21.735 -13.990 -44.947 1.00 82.00 107 GLU A CA 1
ATOM 832 C C . GLU A 1 107 ? 22.685 -13.159 -44.064 1.00 82.00 107 GLU A C 1
ATOM 834 O O . GLU A 1 107 ? 23.901 -13.294 -44.184 1.00 82.00 107 GLU A O 1
ATOM 839 N N . LEU A 1 108 ? 22.150 -12.313 -43.173 1.00 84.44 108 LEU A N 1
ATOM 840 C CA . LEU A 1 108 ? 22.940 -11.571 -42.192 1.00 84.44 108 LEU A CA 1
ATOM 841 C C . LEU A 1 108 ? 23.310 -12.469 -41.016 1.00 84.44 108 LEU A C 1
ATOM 843 O O . LEU A 1 108 ? 22.444 -12.884 -40.243 1.00 84.44 108 LEU A O 1
ATOM 847 N N . ARG A 1 109 ? 24.608 -12.716 -40.844 1.00 87.25 109 ARG A N 1
ATOM 848 C CA . ARG A 1 109 ? 25.137 -13.464 -39.701 1.00 87.25 109 ARG A CA 1
ATOM 849 C C . ARG A 1 109 ? 25.643 -12.496 -38.642 1.00 87.25 109 ARG A C 1
ATOM 851 O O . ARG A 1 109 ? 26.464 -11.633 -38.934 1.00 87.25 109 ARG A O 1
ATOM 858 N N . LYS A 1 110 ? 25.134 -12.621 -37.413 1.00 85.62 110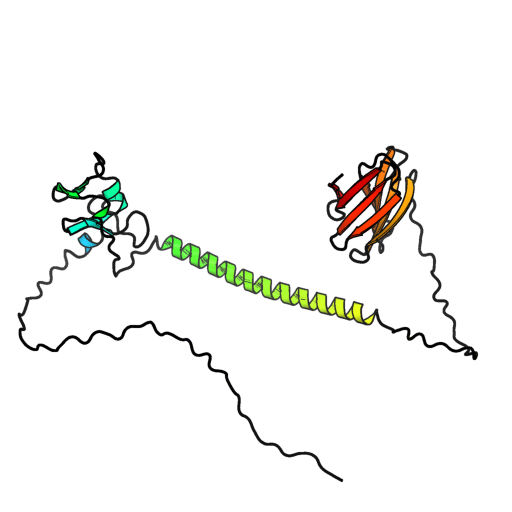 LYS A N 1
ATOM 859 C CA . LYS A 1 110 ? 25.648 -11.855 -36.270 1.00 85.62 110 LYS A CA 1
ATOM 860 C C . LYS A 1 110 ? 27.022 -12.409 -35.898 1.00 85.62 110 LYS A C 1
ATOM 862 O O . LYS A 1 110 ? 27.149 -13.619 -35.725 1.00 85.62 110 LYS A O 1
ATOM 867 N N . ILE A 1 111 ? 28.011 -11.531 -35.770 1.00 85.38 111 ILE A N 1
ATOM 868 C CA . ILE A 1 111 ? 29.327 -11.876 -35.233 1.00 85.38 111 ILE A CA 1
ATOM 869 C C . ILE A 1 111 ? 29.359 -11.430 -33.775 1.00 85.38 111 ILE A C 1
ATOM 871 O O . ILE A 1 111 ? 28.965 -10.308 -33.455 1.00 85.38 111 ILE A O 1
ATOM 875 N N . TRP A 1 112 ? 29.820 -12.320 -32.905 1.00 81.12 112 TRP A N 1
ATOM 876 C CA . TRP A 1 112 ? 30.116 -12.005 -31.515 1.00 81.12 112 TRP A CA 1
ATOM 877 C C . TRP A 1 112 ? 31.618 -11.734 -31.407 1.00 81.12 112 TRP A C 1
ATOM 879 O O . TRP A 1 112 ? 32.400 -12.668 -31.595 1.00 81.12 112 TRP A O 1
ATOM 889 N N . PRO A 1 113 ? 32.045 -10.475 -31.206 1.00 70.31 113 PRO A N 1
ATOM 890 C CA . PRO A 1 113 ? 33.461 -10.170 -31.069 1.00 70.31 113 PRO A CA 1
ATOM 891 C C . PRO A 1 113 ? 34.009 -10.779 -29.773 1.00 70.31 113 PRO A C 1
ATOM 893 O O . PRO A 1 113 ? 33.344 -10.761 -28.740 1.00 70.31 113 PRO A O 1
ATOM 896 N N . ALA A 1 114 ? 35.242 -11.291 -29.823 1.00 66.06 114 ALA A N 1
ATOM 897 C CA . ALA A 1 114 ? 35.939 -11.798 -28.638 1.00 66.06 114 ALA A CA 1
ATOM 898 C C . ALA A 1 114 ? 36.283 -10.672 -27.643 1.00 66.06 114 ALA A C 1
ATOM 900 O O . ALA A 1 114 ? 36.344 -10.898 -26.438 1.00 66.06 114 ALA A O 1
ATOM 901 N N . LYS A 1 115 ? 36.471 -9.444 -28.147 1.00 63.75 115 LYS A N 1
ATOM 902 C CA . LYS A 1 115 ? 36.668 -8.241 -27.337 1.00 63.75 115 LYS A CA 1
ATOM 903 C C . LYS A 1 115 ? 35.318 -7.562 -27.114 1.00 63.75 115 LYS A C 1
ATOM 905 O O . LYS A 1 115 ? 34.656 -7.137 -28.060 1.00 63.75 115 LYS A O 1
ATOM 910 N N . LEU A 1 116 ? 34.903 -7.491 -25.854 1.00 58.62 116 LEU A N 1
ATOM 911 C CA . LEU A 1 116 ? 33.681 -6.808 -25.444 1.00 58.62 116 LEU A CA 1
ATOM 912 C C . LEU A 1 116 ? 33.900 -5.297 -25.576 1.00 58.62 116 LEU A C 1
ATOM 914 O O . LEU A 1 116 ? 34.755 -4.735 -24.895 1.00 58.62 116 LEU A O 1
ATOM 918 N N . PHE A 1 117 ? 33.135 -4.640 -26.444 1.00 62.31 117 PHE A N 1
ATOM 919 C CA . PHE A 1 117 ? 33.098 -3.180 -26.482 1.00 62.31 117 PHE A CA 1
ATOM 920 C C . PHE A 1 117 ? 32.242 -2.687 -25.311 1.00 62.31 117 PHE A C 1
ATOM 922 O O . PHE A 1 117 ? 31.086 -3.119 -25.202 1.00 62.31 117 PHE A O 1
ATOM 929 N N . PRO A 1 118 ? 32.787 -1.849 -24.413 1.00 56.84 118 PRO A N 1
ATOM 930 C CA . PRO A 1 118 ? 32.064 -1.419 -23.231 1.00 56.84 118 PRO A CA 1
ATOM 931 C C . PRO A 1 118 ? 30.879 -0.539 -23.633 1.00 56.84 118 PRO A C 1
ATOM 933 O O . PRO A 1 118 ? 31.027 0.492 -24.290 1.00 56.84 118 PRO A O 1
ATOM 936 N N . GLU A 1 119 ? 29.686 -0.937 -23.198 1.00 61.75 119 GLU A N 1
ATOM 937 C CA . GLU A 1 119 ? 28.557 -0.021 -23.078 1.00 61.75 119 GLU A CA 1
ATOM 938 C C . GLU A 1 119 ? 29.027 1.155 -22.206 1.00 61.75 119 GLU A C 1
ATOM 940 O O . GLU A 1 119 ? 29.706 0.919 -21.208 1.00 61.75 119 GLU A O 1
ATOM 945 N N . LYS A 1 120 ? 28.788 2.400 -22.653 1.00 67.69 120 LYS A N 1
ATOM 946 C CA . LYS A 1 120 ? 29.353 3.656 -22.107 1.00 67.69 120 LYS A CA 1
ATOM 947 C C . LYS A 1 120 ? 29.836 3.505 -20.657 1.00 67.69 120 LYS A C 1
ATOM 949 O O . LYS A 1 120 ? 29.010 3.477 -19.753 1.00 67.69 120 LYS A O 1
ATOM 954 N N . LYS A 1 121 ? 31.155 3.449 -20.438 1.00 71.75 121 LYS A N 1
ATOM 955 C CA . LYS A 1 121 ? 31.781 3.210 -19.120 1.00 71.75 121 LYS A CA 1
ATOM 956 C C . LYS A 1 121 ? 31.163 4.041 -17.981 1.00 71.75 121 LYS A C 1
ATOM 958 O O . LYS A 1 121 ? 30.937 3.518 -16.901 1.00 71.75 121 LYS A O 1
ATOM 963 N N . ALA A 1 122 ? 30.787 5.287 -18.272 1.00 74.81 122 ALA A N 1
ATOM 964 C CA . ALA A 1 122 ? 30.102 6.178 -17.336 1.00 74.81 122 ALA A CA 1
ATOM 965 C C . ALA A 1 122 ? 28.777 5.618 -16.776 1.00 74.81 122 ALA A C 1
ATOM 967 O O . ALA A 1 122 ? 28.495 5.807 -15.601 1.00 74.81 122 ALA A O 1
ATOM 968 N N . TYR A 1 123 ? 27.984 4.917 -17.593 1.00 77.81 123 TYR A N 1
ATOM 969 C CA . TYR A 1 123 ? 26.715 4.315 -17.167 1.00 77.81 123 TYR A CA 1
ATOM 970 C C . TYR A 1 123 ? 26.937 3.107 -16.251 1.00 77.81 123 TYR A C 1
ATOM 972 O O . TYR A 1 123 ? 26.197 2.905 -15.295 1.00 77.81 123 TYR A O 1
ATOM 980 N N . ILE A 1 124 ? 27.984 2.320 -16.517 1.00 81.44 124 ILE A N 1
ATOM 981 C CA . ILE A 1 124 ? 28.372 1.202 -15.651 1.00 81.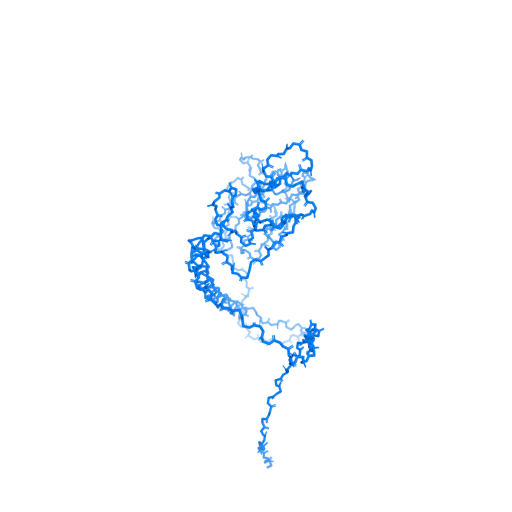44 124 ILE A CA 1
ATOM 982 C C . ILE A 1 124 ? 28.849 1.745 -14.302 1.00 81.44 124 ILE A C 1
ATOM 984 O O . ILE A 1 124 ? 28.403 1.270 -13.263 1.00 81.44 124 ILE A O 1
ATOM 988 N N . ASP A 1 125 ? 29.702 2.770 -14.310 1.00 84.25 125 ASP A N 1
ATOM 989 C CA . ASP A 1 125 ? 30.217 3.382 -13.084 1.00 84.25 125 ASP A CA 1
ATOM 990 C C . ASP A 1 125 ? 29.074 3.973 -12.232 1.00 84.25 125 ASP A C 1
ATOM 992 O O . ASP A 1 125 ? 29.016 3.722 -11.028 1.00 84.25 125 ASP A O 1
ATOM 996 N N . GLU A 1 126 ? 28.113 4.666 -12.853 1.00 90.25 126 GLU A N 1
ATOM 997 C CA . GLU A 1 126 ? 26.903 5.181 -12.192 1.00 90.25 126 GLU A CA 1
ATOM 998 C C . GLU A 1 126 ? 26.067 4.058 -11.558 1.00 90.25 126 GLU A C 1
ATOM 1000 O O . GLU A 1 126 ? 25.766 4.105 -10.365 1.00 90.25 126 GLU A O 1
ATOM 1005 N N . LEU A 1 127 ? 25.773 2.999 -12.316 1.00 87.44 127 LEU A N 1
ATOM 1006 C CA . LEU A 1 127 ? 24.969 1.881 -11.824 1.00 87.44 127 LEU A CA 1
ATOM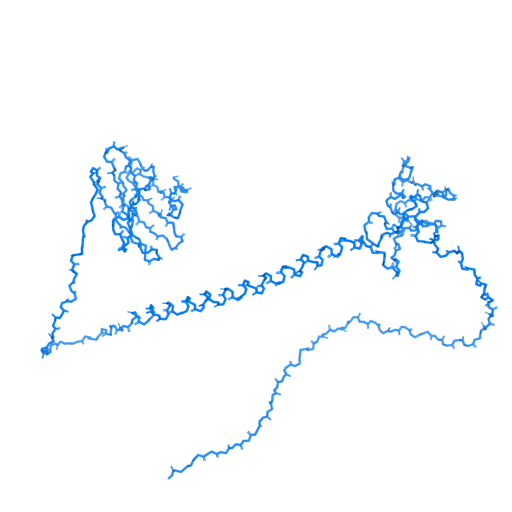 1007 C C . LEU A 1 127 ? 25.678 1.112 -10.696 1.00 87.44 127 LEU A C 1
ATOM 1009 O O . LEU A 1 127 ? 25.045 0.649 -9.749 1.00 87.44 127 LEU A O 1
ATOM 1013 N N . THR A 1 128 ? 27.008 0.996 -10.755 1.00 89.38 128 THR A N 1
ATOM 1014 C CA . THR A 1 128 ? 27.784 0.358 -9.680 1.00 89.38 128 THR A CA 1
ATOM 1015 C C . THR A 1 128 ? 27.820 1.182 -8.394 1.00 89.38 128 THR A C 1
ATOM 1017 O O . THR A 1 128 ? 27.935 0.602 -7.314 1.00 89.38 128 THR A O 1
ATOM 1020 N N . LEU A 1 129 ? 27.722 2.513 -8.479 1.00 94.19 129 LEU A N 1
ATOM 1021 C CA . LEU A 1 129 ? 27.579 3.372 -7.302 1.00 94.19 129 LEU A CA 1
ATOM 1022 C C . LEU A 1 129 ? 26.200 3.203 -6.667 1.00 94.19 129 LEU A C 1
ATOM 1024 O O . LEU A 1 129 ? 26.119 3.041 -5.450 1.00 94.19 129 LEU A O 1
ATOM 1028 N N . GLU A 1 130 ? 25.147 3.166 -7.482 1.00 94.81 130 GLU A N 1
ATOM 1029 C CA . GLU A 1 130 ? 23.779 2.948 -7.006 1.00 94.81 130 GLU A CA 1
ATOM 1030 C C . GLU A 1 130 ? 23.638 1.592 -6.298 1.00 94.81 130 GLU A C 1
ATOM 1032 O O . GLU A 1 130 ? 23.082 1.524 -5.203 1.00 94.81 130 GLU A O 1
ATOM 1037 N N . LEU A 1 131 ? 24.221 0.523 -6.856 1.00 94.38 131 LEU A N 1
ATOM 1038 C CA . LEU A 1 131 ? 24.236 -0.797 -6.214 1.00 94.38 131 LEU A CA 1
ATOM 1039 C C . LEU A 1 131 ? 24.899 -0.765 -4.830 1.00 94.38 131 LEU A C 1
ATOM 1041 O O . LEU A 1 131 ? 24.337 -1.289 -3.872 1.00 94.38 131 LEU A O 1
ATOM 1045 N N . LYS A 1 132 ? 26.052 -0.097 -4.699 1.00 96.12 132 LYS A N 1
ATOM 1046 C CA . LYS A 1 132 ? 26.753 0.026 -3.410 1.00 96.12 132 LYS A CA 1
ATOM 1047 C C . LYS A 1 132 ? 25.944 0.804 -2.376 1.00 96.12 132 LYS A C 1
ATOM 1049 O O . LYS A 1 132 ? 25.947 0.443 -1.202 1.00 96.12 132 LYS A O 1
ATOM 1054 N N . GLU A 1 133 ? 25.275 1.878 -2.788 1.00 96.56 133 GLU A N 1
ATOM 1055 C CA . GLU A 1 133 ? 24.401 2.640 -1.892 1.00 96.56 133 GLU A CA 1
ATOM 1056 C C . GLU A 1 133 ? 23.228 1.779 -1.407 1.00 96.56 133 GLU A C 1
ATOM 1058 O O . GLU A 1 133 ? 22.885 1.784 -0.219 1.00 96.56 133 GLU A O 1
ATOM 1063 N N . LEU A 1 134 ? 22.635 1.006 -2.317 1.00 95.12 134 LEU A N 1
ATOM 1064 C CA . LEU A 1 134 ? 21.514 0.133 -2.005 1.00 95.12 134 LEU A CA 1
ATOM 1065 C C . LEU A 1 134 ? 21.913 -0.989 -1.038 1.00 95.12 134 LEU A C 1
ATOM 1067 O O . LEU A 1 134 ? 21.161 -1.263 -0.102 1.00 95.12 134 LEU A O 1
ATOM 1071 N N . ASP A 1 135 ? 23.102 -1.571 -1.201 1.00 96.06 135 ASP A N 1
ATOM 1072 C CA . ASP A 1 135 ? 23.642 -2.590 -0.293 1.00 96.06 135 ASP A CA 1
ATOM 1073 C C . ASP A 1 135 ? 23.800 -2.050 1.136 1.00 96.06 135 ASP A C 1
ATOM 1075 O O . ASP A 1 135 ? 23.316 -2.661 2.093 1.00 96.06 135 ASP A O 1
ATOM 1079 N N . VAL A 1 136 ? 24.376 -0.852 1.291 1.00 96.62 136 VAL A N 1
ATOM 1080 C CA . VAL A 1 136 ? 24.493 -0.187 2.603 1.00 96.62 136 VAL A CA 1
ATOM 1081 C C . VAL A 1 136 ? 23.112 0.059 3.214 1.00 96.62 136 VAL A C 1
ATOM 1083 O O . VAL A 1 136 ? 22.902 -0.127 4.416 1.00 96.62 136 VAL A O 1
ATOM 1086 N N . ARG A 1 137 ? 22.133 0.461 2.399 1.00 96.06 137 ARG A N 1
ATOM 1087 C CA . ARG A 1 137 ? 20.761 0.687 2.865 1.00 96.06 137 ARG A CA 1
ATOM 1088 C C . ARG A 1 137 ? 20.083 -0.606 3.316 1.00 96.06 137 ARG A C 1
ATOM 1090 O O . ARG A 1 137 ? 19.350 -0.580 4.306 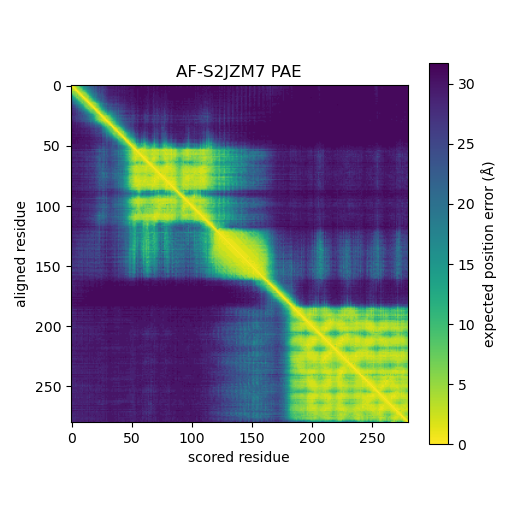1.00 96.06 137 ARG A O 1
ATOM 1097 N N . LEU A 1 138 ? 20.307 -1.718 2.619 1.00 95.94 138 LEU A N 1
ATOM 1098 C CA . LEU A 1 138 ? 19.781 -3.026 3.006 1.00 95.94 138 LEU A CA 1
ATOM 1099 C C . LEU A 1 138 ? 20.361 -3.488 4.341 1.00 95.94 138 LEU A C 1
ATOM 1101 O O . LEU A 1 138 ? 19.600 -3.920 5.206 1.00 95.94 138 LEU A O 1
ATOM 1105 N N . GLU A 1 139 ? 21.667 -3.325 4.549 1.00 95.94 139 GLU A N 1
ATOM 1106 C CA . GLU A 1 139 ? 22.318 -3.657 5.820 1.00 95.94 139 GLU A CA 1
ATOM 1107 C C . GLU A 1 139 ? 21.750 -2.821 6.980 1.00 95.94 139 GLU A C 1
ATOM 1109 O O . GLU A 1 139 ? 21.364 -3.358 8.020 1.00 95.94 139 GLU A O 1
ATOM 1114 N N . GLN A 1 140 ? 21.571 -1.512 6.778 1.00 95.88 140 GLN A N 1
ATOM 1115 C CA . GLN A 1 140 ? 20.941 -0.641 7.776 1.00 95.88 140 GLN A CA 1
ATOM 1116 C C . GLN A 1 140 ? 19.499 -1.048 8.100 1.00 95.88 140 GLN A C 1
ATOM 1118 O O . GLN A 1 140 ? 19.073 -0.969 9.255 1.00 95.88 140 GLN A O 1
ATOM 1123 N N . LEU A 1 141 ? 18.721 -1.446 7.092 1.00 95.12 141 LEU A N 1
ATOM 1124 C CA . LEU A 1 141 ? 17.352 -1.915 7.297 1.00 95.12 141 LEU A CA 1
ATOM 1125 C C . LEU A 1 141 ? 17.319 -3.263 8.020 1.00 95.12 141 LEU A C 1
ATOM 1127 O O . LEU A 1 141 ? 16.439 -3.459 8.856 1.00 95.12 141 LEU A O 1
ATOM 1131 N N . ALA A 1 142 ? 18.272 -4.156 7.751 1.00 96.19 142 ALA A N 1
ATOM 1132 C CA . ALA A 1 142 ? 18.396 -5.429 8.452 1.00 96.19 142 ALA A CA 1
ATOM 1133 C C . ALA A 1 142 ? 18.657 -5.218 9.952 1.00 96.19 142 ALA A C 1
ATOM 1135 O O . ALA A 1 142 ? 17.968 -5.823 10.773 1.00 96.19 142 ALA A O 1
ATOM 1136 N N . ILE A 1 143 ? 19.561 -4.296 10.308 1.00 96.38 143 ILE A N 1
ATOM 1137 C CA . ILE A 1 143 ? 19.835 -3.926 11.707 1.00 96.38 143 ILE A CA 1
ATOM 1138 C C . ILE A 1 143 ? 18.574 -3.363 12.372 1.00 96.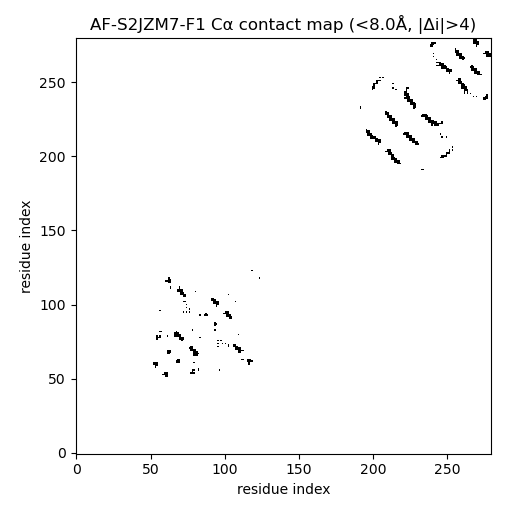38 143 ILE A C 1
ATOM 1140 O O . ILE A 1 143 ? 18.148 -3.862 13.410 1.00 96.38 143 ILE A O 1
ATOM 1144 N N . LYS A 1 144 ? 17.912 -2.385 11.740 1.00 95.50 144 LYS A N 1
ATOM 1145 C CA . LYS A 1 144 ? 16.672 -1.795 12.278 1.00 95.50 144 LYS A CA 1
ATOM 1146 C C . LYS A 1 144 ? 15.566 -2.831 12.467 1.00 95.50 144 LYS A C 1
ATOM 1148 O O . LYS A 1 144 ? 14.812 -2.754 13.431 1.00 95.50 144 LYS A O 1
ATOM 1153 N N . ASN A 1 145 ? 15.442 -3.786 11.549 1.00 94.38 145 ASN A N 1
ATOM 1154 C CA . ASN A 1 145 ? 14.450 -4.850 11.657 1.00 94.38 145 ASN A CA 1
ATOM 1155 C C . ASN A 1 145 ? 14.786 -5.798 12.817 1.00 94.38 145 ASN A C 1
ATOM 1157 O O . ASN A 1 145 ? 13.896 -6.144 13.587 1.00 94.38 145 ASN A O 1
ATOM 1161 N N . ALA A 1 146 ? 16.061 -6.150 13.002 1.00 95.31 146 ALA A N 1
ATOM 1162 C CA . ALA A 1 146 ? 16.501 -6.940 14.150 1.00 95.31 146 ALA A CA 1
ATOM 1163 C C . ALA A 1 146 ? 16.216 -6.227 15.487 1.00 95.31 146 ALA A C 1
ATOM 1165 O O . ALA A 1 146 ? 15.699 -6.852 16.414 1.00 95.31 146 ALA A O 1
ATOM 1166 N N . ASP A 1 147 ? 16.466 -4.917 15.570 1.00 95.25 147 ASP A N 1
ATOM 1167 C CA . ASP A 1 147 ? 16.155 -4.113 16.758 1.00 95.25 147 ASP A CA 1
ATOM 1168 C C . ASP A 1 147 ? 14.653 -4.099 17.066 1.00 95.25 147 ASP A C 1
ATOM 1170 O O . ASP A 1 147 ? 14.244 -4.365 18.198 1.00 95.25 147 ASP A O 1
ATOM 1174 N N . VAL A 1 148 ? 13.819 -3.857 16.051 1.00 94.50 148 VAL A N 1
ATOM 1175 C CA . VAL A 1 148 ? 12.357 -3.870 16.199 1.00 94.50 148 VAL A CA 1
ATOM 1176 C C . VAL A 1 148 ? 11.852 -5.260 16.590 1.00 94.50 148 VAL A C 1
ATOM 1178 O O . VAL A 1 148 ? 10.970 -5.371 17.437 1.00 94.50 148 VAL A O 1
ATOM 1181 N N . GLN A 1 149 ? 12.409 -6.334 16.026 1.00 92.81 149 GLN A N 1
ATOM 1182 C CA . GLN A 1 149 ? 12.052 -7.704 16.406 1.00 92.81 149 GLN A CA 1
ATOM 1183 C C . GLN A 1 149 ? 12.423 -8.010 17.857 1.00 92.81 149 GLN A C 1
ATOM 1185 O O . GLN A 1 149 ? 11.636 -8.648 18.559 1.00 92.81 149 GLN A O 1
ATOM 1190 N N . ARG A 1 150 ? 13.574 -7.518 18.330 1.00 93.69 150 ARG A N 1
ATOM 1191 C CA . ARG A 1 150 ? 13.972 -7.632 19.735 1.00 93.69 150 ARG A CA 1
ATOM 1192 C C . ARG A 1 150 ? 12.969 -6.917 20.638 1.00 93.69 150 ARG A C 1
ATOM 1194 O O . ARG A 1 150 ? 12.452 -7.545 21.558 1.00 93.69 150 ARG A O 1
ATOM 1201 N N . GLU A 1 151 ? 12.627 -5.664 20.343 1.00 93.69 151 GLU A N 1
ATOM 1202 C CA . GLU A 1 151 ? 11.618 -4.919 21.111 1.00 93.69 151 GLU A CA 1
ATOM 1203 C C . GLU A 1 151 ? 10.238 -5.590 21.079 1.00 93.69 151 GLU A C 1
ATOM 1205 O O . GLU A 1 151 ? 9.546 -5.641 22.095 1.00 93.69 151 GLU A O 1
ATOM 1210 N N . MET A 1 152 ? 9.837 -6.134 19.928 1.00 90.38 152 MET A N 1
ATOM 1211 C CA . MET A 1 152 ? 8.594 -6.893 19.792 1.00 90.38 152 MET A CA 1
ATOM 1212 C C . MET A 1 152 ? 8.615 -8.165 20.638 1.00 90.38 152 MET A C 1
ATOM 1214 O O . MET A 1 152 ? 7.618 -8.470 21.283 1.00 90.38 152 MET A O 1
ATOM 1218 N N . SER A 1 153 ? 9.732 -8.895 20.669 1.00 90.94 153 SER A N 1
ATOM 1219 C CA . SER A 1 153 ? 9.871 -10.102 21.491 1.00 90.94 153 SER A CA 1
ATOM 1220 C C . SER A 1 153 ? 9.856 -9.794 22.989 1.00 90.94 153 SER A C 1
ATOM 1222 O O . SER A 1 153 ? 9.236 -10.527 23.752 1.00 90.94 153 SER A O 1
ATOM 1224 N N . GLU A 1 154 ? 10.461 -8.678 23.399 1.00 92.69 154 GLU A N 1
ATOM 1225 C CA . GLU A 1 154 ? 10.471 -8.210 24.784 1.00 92.69 154 GLU A CA 1
ATOM 1226 C C . GLU A 1 154 ? 9.059 -7.830 25.239 1.00 92.69 154 GLU A C 1
ATOM 1228 O O . GLU A 1 154 ? 8.567 -8.340 26.245 1.00 92.69 154 GLU A O 1
ATOM 1233 N N . LYS A 1 155 ? 8.360 -7.008 24.447 1.00 88.31 155 LYS A N 1
ATOM 1234 C CA . LYS A 1 155 ? 6.963 -6.641 24.718 1.00 88.31 155 LYS A CA 1
ATOM 1235 C C . LYS A 1 155 ? 6.043 -7.858 24.702 1.00 88.31 155 LYS A C 1
ATOM 1237 O O . LYS A 1 155 ? 5.159 -7.957 25.547 1.00 88.31 155 LYS A O 1
ATOM 1242 N N . LYS A 1 156 ? 6.271 -8.804 23.788 1.00 87.00 156 LYS A N 1
ATOM 1243 C CA . LYS A 1 156 ? 5.519 -10.058 23.734 1.00 87.00 156 LYS A CA 1
ATOM 1244 C C . LYS A 1 156 ? 5.753 -10.918 24.977 1.00 87.00 156 LYS A C 1
ATOM 1246 O O . LYS A 1 156 ? 4.785 -11.402 25.535 1.00 87.00 156 LYS A O 1
ATOM 1251 N N . ALA A 1 157 ? 6.989 -11.054 25.459 1.00 86.38 157 ALA A N 1
ATOM 1252 C CA . ALA A 1 157 ? 7.280 -11.807 26.681 1.00 86.38 157 ALA A CA 1
ATOM 1253 C C . ALA A 1 157 ? 6.638 -11.176 27.929 1.00 86.38 157 ALA A C 1
ATOM 1255 O O . ALA A 1 157 ? 6.207 -11.887 28.834 1.00 86.38 157 ALA A O 1
ATOM 1256 N N . ILE A 1 158 ? 6.547 -9.843 27.975 1.00 86.25 158 ILE A N 1
ATOM 1257 C CA . ILE A 1 158 ? 5.826 -9.133 29.040 1.00 86.25 158 ILE A CA 1
ATOM 1258 C C . ILE A 1 158 ? 4.325 -9.450 28.984 1.00 86.25 158 ILE A C 1
ATOM 1260 O O . ILE A 1 158 ? 3.728 -9.695 30.030 1.00 86.25 158 ILE A O 1
ATOM 1264 N N . LEU A 1 159 ? 3.729 -9.482 27.787 1.00 76.06 159 LEU A N 1
ATOM 1265 C CA . LEU A 1 159 ? 2.323 -9.856 27.596 1.00 76.06 159 LEU A CA 1
ATOM 1266 C C . LEU A 1 159 ? 2.066 -11.335 27.921 1.00 76.06 159 LEU A C 1
ATOM 1268 O O . LEU A 1 159 ? 1.123 -11.636 28.645 1.00 76.06 159 LEU A O 1
ATOM 1272 N N . ASP A 1 160 ? 2.930 -12.243 27.465 1.00 76.69 160 ASP A N 1
ATOM 1273 C CA . ASP A 1 160 ? 2.813 -13.686 27.714 1.00 76.69 160 ASP A CA 1
ATOM 1274 C C . ASP A 1 160 ? 2.976 -14.021 29.214 1.00 76.69 160 ASP A C 1
ATOM 1276 O O . ASP A 1 160 ? 2.355 -14.952 29.712 1.00 76.69 160 ASP A O 1
ATOM 1280 N N . ASN A 1 161 ? 3.758 -13.243 29.974 1.00 69.44 161 ASN A N 1
ATOM 1281 C CA . ASN A 1 161 ? 3.844 -13.383 31.435 1.00 69.44 161 ASN A CA 1
ATOM 1282 C C . ASN A 1 161 ? 2.601 -12.865 32.180 1.00 69.44 161 ASN A C 1
ATOM 1284 O O . ASN A 1 161 ? 2.452 -13.141 33.372 1.00 69.44 161 ASN A O 1
ATOM 1288 N N . PHE A 1 162 ? 1.738 -12.093 31.517 1.00 65.19 162 PHE A N 1
ATOM 1289 C CA . PHE A 1 162 ? 0.516 -11.558 32.116 1.00 65.19 162 PHE A CA 1
ATOM 1290 C C . PHE A 1 162 ? -0.688 -12.495 31.933 1.00 65.19 162 PHE A C 1
ATOM 1292 O O . PHE A 1 162 ? -1.664 -12.378 32.670 1.00 65.19 162 PHE A O 1
ATOM 1299 N N . ASP A 1 163 ? -0.605 -13.457 31.012 1.00 61.09 163 ASP A N 1
ATOM 1300 C CA . ASP A 1 163 ? -1.698 -14.364 30.676 1.00 61.09 163 ASP A CA 1
ATOM 1301 C C . ASP A 1 163 ? -1.216 -15.814 30.816 1.00 61.09 163 ASP A C 1
ATOM 1303 O O . ASP A 1 163 ? -0.492 -16.302 29.957 1.00 61.09 163 ASP A O 1
ATOM 1307 N N . LEU A 1 164 ? -1.557 -16.464 31.943 1.00 48.69 164 LEU A N 1
ATOM 1308 C CA . LEU A 1 164 ? -1.787 -17.914 32.132 1.00 48.69 164 LEU A CA 1
ATOM 1309 C C . LEU A 1 164 ? -1.623 -18.313 33.616 1.00 48.69 164 LEU A C 1
ATOM 1311 O O . LEU A 1 164 ? -0.606 -18.867 34.036 1.00 48.69 164 LEU A O 1
ATOM 1315 N N . GLN A 1 165 ? -2.689 -18.153 34.405 1.00 45.12 165 GLN A N 1
ATOM 1316 C CA . GLN A 1 165 ? -3.027 -19.199 35.376 1.00 45.12 165 GLN A CA 1
ATOM 1317 C C . GLN A 1 165 ? -4.103 -20.099 34.752 1.00 45.12 165 GLN A C 1
ATOM 1319 O O . GLN A 1 165 ? -5.202 -19.620 34.468 1.00 45.12 165 GLN A O 1
ATOM 1324 N N . PRO A 1 166 ? -3.824 -21.391 34.502 1.00 43.03 166 PRO A N 1
ATOM 1325 C CA . PRO A 1 166 ? -4.814 -22.298 33.947 1.00 43.03 166 PRO A CA 1
ATOM 1326 C C . PRO A 1 166 ? -5.818 -22.690 35.039 1.00 43.03 166 PRO A C 1
ATOM 1328 O O . PRO A 1 166 ? -5.477 -23.385 35.995 1.00 43.03 166 PRO A O 1
ATOM 1331 N N . ILE A 1 167 ? -7.073 -22.262 34.891 1.00 45.81 167 ILE A N 1
ATOM 1332 C CA . ILE A 1 167 ? -8.184 -22.719 35.734 1.00 45.81 167 ILE A CA 1
ATOM 1333 C C . ILE A 1 167 ? -8.493 -24.173 35.352 1.00 45.81 167 ILE A C 1
ATOM 1335 O O . ILE A 1 167 ? -9.185 -24.452 34.373 1.00 45.81 167 ILE A O 1
ATOM 1339 N N . VAL A 1 168 ? -7.961 -25.116 36.126 1.00 40.88 168 VAL A N 1
ATOM 1340 C CA . VAL A 1 168 ? -8.316 -26.535 36.036 1.00 40.88 168 VAL A CA 1
ATOM 1341 C C . VAL A 1 168 ? -9.635 -26.736 36.789 1.00 40.88 168 VAL A C 1
ATOM 1343 O O . VAL A 1 168 ? -9.655 -26.787 38.016 1.00 40.88 168 VAL A O 1
ATOM 1346 N N . LEU A 1 169 ? -10.757 -26.832 36.066 1.00 42.72 169 LEU A N 1
ATOM 1347 C CA . LEU A 1 169 ? -12.041 -27.223 36.656 1.00 42.72 169 LEU A CA 1
ATOM 1348 C C . LEU A 1 169 ? -12.005 -28.713 37.027 1.00 42.72 169 LEU A C 1
ATOM 1350 O O . LEU A 1 169 ? -12.152 -29.578 36.165 1.00 42.72 169 LEU A O 1
ATOM 1354 N N . SER A 1 170 ? -11.871 -29.007 38.320 1.00 35.84 170 SER A N 1
ATOM 1355 C CA . SER A 1 170 ? -12.206 -30.313 38.892 1.00 35.84 170 SER A CA 1
ATOM 1356 C C . SER A 1 170 ? -13.313 -30.149 39.927 1.00 35.84 170 SER A C 1
ATOM 1358 O O . SER A 1 170 ? -13.203 -29.393 40.888 1.00 35.84 170 SER A O 1
ATOM 1360 N N . SER A 1 171 ? -14.405 -30.865 39.697 1.00 43.31 171 SER A N 1
ATOM 1361 C CA . SER A 1 171 ? -15.618 -30.921 40.503 1.00 43.31 171 SER A CA 1
ATOM 1362 C C . SER A 1 171 ? -15.420 -31.710 41.803 1.00 43.31 171 SER A C 1
ATOM 1364 O O . SER A 1 171 ? -15.210 -32.919 41.719 1.00 43.31 171 SER A O 1
ATOM 1366 N N . GLN A 1 172 ? -15.564 -31.070 42.974 1.00 33.62 172 GLN A N 1
ATOM 1367 C CA . GLN A 1 172 ? -16.248 -31.598 44.176 1.00 33.62 172 GLN A CA 1
ATOM 1368 C C . GLN A 1 172 ? -16.276 -30.570 45.336 1.00 33.62 172 GLN A C 1
ATOM 1370 O O . GLN A 1 172 ? -15.494 -29.621 45.317 1.00 33.62 172 GLN A O 1
ATOM 1375 N N . PRO A 1 173 ? -17.219 -30.698 46.297 1.00 41.75 173 PRO A N 1
ATOM 1376 C CA . PRO A 1 173 ? -17.695 -29.578 47.103 1.00 41.75 173 PRO A CA 1
ATOM 1377 C C . PRO A 1 173 ? -16.993 -29.401 48.462 1.00 41.75 173 PRO A C 1
ATOM 1379 O O . PRO A 1 173 ? -16.691 -30.367 49.156 1.00 41.75 173 PRO A O 1
ATOM 1382 N N . THR A 1 174 ? -16.874 -28.120 48.836 1.00 45.50 174 THR A N 1
ATOM 1383 C CA . THR A 1 174 ? -16.902 -27.527 50.191 1.00 45.50 174 THR A CA 1
ATOM 1384 C C . THR A 1 174 ? -15.972 -28.099 51.262 1.00 45.50 174 THR A C 1
ATOM 1386 O O . THR A 1 174 ? -16.327 -29.091 51.888 1.00 45.50 174 THR A O 1
ATOM 1389 N N . GLN A 1 175 ? -14.911 -27.353 51.602 1.00 38.41 175 GLN A N 1
ATOM 1390 C CA . GLN A 1 175 ? -14.612 -26.956 52.988 1.00 38.41 175 GLN A CA 1
ATOM 1391 C C . GLN A 1 175 ? -13.958 -25.567 53.016 1.00 38.41 175 GLN A C 1
ATOM 1393 O O . GLN A 1 175 ? -13.192 -25.202 52.129 1.00 38.41 175 GLN A O 1
ATOM 1398 N N . GLU A 1 176 ? -14.364 -24.799 54.019 1.00 48.16 176 GLU A N 1
ATOM 1399 C CA . GLU A 1 176 ? -14.077 -23.389 54.259 1.00 48.16 176 GLU A CA 1
ATOM 1400 C C . GLU A 1 176 ? -12.579 -23.158 54.497 1.00 48.16 176 GLU A C 1
ATOM 1402 O O . GLU A 1 176 ? -11.984 -23.738 55.403 1.00 48.16 176 GLU A O 1
ATOM 1407 N N . ILE A 1 177 ? -11.978 -22.288 53.687 1.00 42.09 177 ILE A N 1
ATOM 1408 C CA . ILE A 1 177 ? -10.695 -21.654 53.982 1.00 42.09 177 ILE A CA 1
ATOM 1409 C C . ILE A 1 177 ? -10.973 -20.155 53.986 1.00 42.09 177 ILE A C 1
ATOM 1411 O O . ILE A 1 177 ? -11.582 -19.635 53.050 1.00 42.09 177 ILE A O 1
ATOM 1415 N N . GLU A 1 178 ? -10.574 -19.498 55.075 1.00 49.78 178 GLU A N 1
ATOM 1416 C CA . GLU A 1 178 ? -10.553 -18.046 55.242 1.00 49.78 178 GLU A CA 1
ATOM 1417 C C . GLU A 1 178 ? -9.634 -17.437 54.180 1.00 49.78 178 GLU A C 1
ATOM 1419 O O . GLU A 1 178 ? -8.447 -17.210 54.403 1.00 49.78 178 GLU A O 1
ATOM 1424 N N . ASP A 1 179 ? -10.185 -17.233 52.989 1.00 35.12 179 ASP A N 1
ATOM 1425 C CA . ASP A 1 179 ? -9.501 -16.565 51.903 1.00 35.12 179 ASP A CA 1
ATOM 1426 C C . ASP A 1 179 ? -9.900 -15.098 51.930 1.00 35.12 179 ASP A C 1
ATOM 1428 O O . ASP A 1 179 ? -11.078 -14.737 52.029 1.00 35.12 179 ASP A O 1
ATOM 1432 N N . SER A 1 180 ? -8.890 -14.242 51.885 1.00 48.75 180 SER A N 1
ATOM 1433 C CA . SER A 1 180 ? -9.074 -12.805 51.791 1.00 48.75 180 SER A CA 1
ATOM 1434 C C . SER A 1 180 ? -9.655 -12.536 50.412 1.00 48.75 180 SER A C 1
ATOM 1436 O O . SER A 1 180 ? -8.912 -12.343 49.455 1.00 48.75 180 SER A O 1
ATOM 1438 N N . GLN A 1 181 ? -10.984 -12.586 50.305 1.00 47.38 181 GLN A N 1
ATOM 1439 C CA . GLN A 1 181 ? -11.733 -12.233 49.110 1.00 47.38 181 GLN A CA 1
ATOM 1440 C C . GLN A 1 181 ? -11.471 -10.755 48.804 1.00 47.38 181 GLN A C 1
ATOM 1442 O O . GLN A 1 181 ? -12.261 -9.872 49.127 1.00 47.38 181 GLN A O 1
ATOM 1447 N N . ALA A 1 182 ? -10.353 -10.471 48.141 1.00 49.34 182 ALA A N 1
ATOM 1448 C CA . ALA A 1 182 ? -10.367 -9.459 47.112 1.00 49.34 182 ALA A CA 1
ATOM 1449 C C . ALA A 1 182 ? -11.346 -10.000 46.073 1.00 49.34 182 ALA A C 1
ATOM 1451 O O . ALA A 1 182 ? -10.986 -10.812 45.221 1.00 49.34 182 ALA A O 1
ATOM 1452 N N . GLU A 1 183 ? -12.618 -9.637 46.231 1.00 54.59 183 GLU A N 1
ATOM 1453 C CA . GLU A 1 183 ? -13.613 -9.790 45.189 1.00 54.59 183 GLU A CA 1
ATOM 1454 C C . GLU A 1 183 ? -12.940 -9.315 43.899 1.00 54.59 183 GLU A C 1
ATOM 1456 O O . GLU A 1 183 ? -12.570 -8.144 43.782 1.00 54.59 183 GLU A O 1
ATOM 1461 N N . GLN A 1 184 ? -12.722 -10.219 42.940 1.00 59.25 184 GLN A N 1
ATOM 1462 C CA . GLN A 1 184 ? -12.468 -9.828 41.557 1.00 59.25 184 GLN A CA 1
ATOM 1463 C C . GLN A 1 184 ? -13.771 -9.210 41.033 1.00 59.25 184 GLN A C 1
ATOM 1465 O O . GLN A 1 184 ? -14.522 -9.803 40.264 1.00 59.25 184 GLN A O 1
ATOM 1470 N N . GLY A 1 185 ? -14.101 -8.043 41.573 1.00 68.25 185 GLY A N 1
ATOM 1471 C CA . GLY A 1 185 ? -15.270 -7.261 41.261 1.00 68.25 185 GLY A CA 1
ATOM 1472 C C . GLY A 1 185 ? -14.915 -6.306 40.141 1.00 68.25 185 GLY A C 1
ATOM 1473 O O . GLY A 1 185 ? -13.885 -5.631 40.173 1.00 68.25 185 GLY A O 1
ATOM 1474 N N . PHE A 1 186 ? -15.784 -6.222 39.140 1.00 81.38 186 PHE A N 1
ATOM 1475 C CA . PHE A 1 186 ? -15.712 -5.139 38.173 1.00 81.38 186 PHE A CA 1
ATOM 1476 C C . PHE A 1 186 ? -15.927 -3.819 38.915 1.00 81.38 186 PHE A C 1
ATOM 1478 O O . PHE A 1 186 ? -17.017 -3.550 39.421 1.00 81.38 186 PHE A O 1
ATOM 1485 N N . THR A 1 187 ? -14.887 -2.993 38.987 1.00 83.06 187 THR A N 1
ATOM 1486 C CA . THR A 1 187 ? -15.005 -1.636 39.516 1.00 83.06 187 THR A CA 1
ATOM 1487 C C . THR A 1 187 ? -15.348 -0.688 38.375 1.00 83.06 187 THR A C 1
ATOM 1489 O O . THR A 1 187 ? -14.752 -0.712 37.297 1.00 83.06 187 THR A O 1
ATOM 1492 N N . PHE A 1 188 ? -16.369 0.140 38.583 1.00 83.31 188 PHE A N 1
ATOM 1493 C CA . PHE A 1 188 ? -16.752 1.145 37.602 1.00 83.31 188 PHE A CA 1
ATOM 1494 C C . PHE A 1 188 ? -15.658 2.218 37.515 1.00 83.31 188 PHE A C 1
ATOM 1496 O O . PHE A 1 188 ? -15.471 2.989 38.452 1.00 83.31 188 PHE A O 1
ATOM 1503 N N . HIS A 1 189 ? -14.950 2.270 36.385 1.00 82.88 189 HIS A N 1
ATOM 1504 C CA . HIS A 1 189 ? -13.871 3.237 36.169 1.00 82.88 189 HIS A CA 1
ATOM 1505 C C . HIS A 1 189 ? -14.374 4.576 35.603 1.00 82.88 189 HIS A C 1
ATOM 1507 O O . HIS A 1 189 ? -13.873 5.640 35.959 1.00 82.88 189 HIS A O 1
ATOM 1513 N N . GLY A 1 190 ? -15.383 4.558 34.726 1.00 81.62 190 GLY A N 1
ATOM 1514 C CA . GLY A 1 190 ? -15.886 5.783 34.108 1.00 81.62 190 GLY A CA 1
ATOM 1515 C C . GLY A 1 190 ? -17.021 5.566 33.114 1.00 81.62 190 GLY A C 1
ATOM 1516 O O . GLY A 1 190 ? -17.324 4.445 32.709 1.00 81.62 190 GLY A O 1
ATOM 1517 N N . ARG A 1 191 ? -17.665 6.670 32.718 1.00 84.38 191 ARG A N 1
ATOM 1518 C CA . ARG A 1 191 ? -18.747 6.691 31.726 1.00 84.38 191 ARG A CA 1
ATOM 1519 C C . ARG A 1 191 ? -18.443 7.711 30.642 1.00 84.38 191 ARG A C 1
ATOM 1521 O O . ARG A 1 191 ? -18.222 8.882 30.934 1.00 84.38 191 ARG A O 1
ATOM 1528 N N . VAL A 1 192 ? -18.557 7.270 29.396 1.00 83.56 192 VAL A N 1
ATOM 1529 C CA . VAL A 1 192 ? -18.547 8.134 28.215 1.00 83.56 192 VAL A CA 1
ATOM 1530 C C . VAL A 1 192 ? -19.977 8.289 27.732 1.00 83.56 192 VAL A C 1
ATOM 1532 O O . VAL A 1 192 ? -20.710 7.311 27.602 1.00 83.56 192 VAL A O 1
ATOM 1535 N N . SER A 1 193 ? -20.401 9.523 27.492 1.00 82.69 193 SER A N 1
ATOM 1536 C CA . SER A 1 193 ? -21.712 9.816 26.923 1.00 82.69 193 SER A CA 1
ATOM 1537 C C . SER A 1 193 ? -21.607 11.064 26.071 1.00 82.69 193 SER A C 1
ATOM 1539 O O . SER A 1 193 ? -20.994 12.044 26.486 1.00 82.69 193 SER A O 1
ATOM 1541 N N . MET A 1 194 ? -22.240 11.048 24.903 1.00 84.25 194 MET A N 1
ATOM 1542 C CA . MET A 1 194 ? -22.276 12.200 24.009 1.00 84.25 194 MET A CA 1
ATOM 1543 C C . MET A 1 194 ? -23.708 12.711 23.921 1.00 84.25 194 MET A C 1
ATOM 1545 O O . MET A 1 194 ? -24.663 11.934 23.884 1.00 84.25 194 MET A O 1
ATOM 1549 N N . ALA A 1 195 ? -23.873 14.030 23.960 1.00 82.19 195 ALA A N 1
ATOM 1550 C CA . ALA A 1 195 ? -25.194 14.640 23.944 1.00 82.19 195 ALA A CA 1
ATOM 1551 C C . ALA A 1 195 ? -25.862 14.451 22.572 1.00 82.19 195 ALA A C 1
ATOM 1553 O O . ALA A 1 195 ? -25.241 14.676 21.535 1.00 82.19 195 ALA A O 1
ATOM 1554 N N . GLY A 1 196 ? -27.142 14.069 22.567 1.00 84.06 196 GLY A N 1
ATOM 1555 C CA . GLY A 1 196 ? -27.924 13.928 21.332 1.00 84.06 196 GLY A CA 1
ATOM 1556 C C . GLY A 1 196 ? -27.617 12.670 20.515 1.00 84.06 196 GLY A C 1
ATOM 1557 O O . GLY A 1 196 ? -27.917 12.628 19.320 1.00 84.06 196 GLY A O 1
ATOM 1558 N N . GLU A 1 197 ? -27.034 11.650 21.144 1.00 90.19 197 GLU A N 1
ATOM 1559 C CA . GLU A 1 197 ? -26.729 10.369 20.516 1.00 90.19 197 GLU A CA 1
ATOM 1560 C C . GLU A 1 197 ? -27.413 9.207 21.228 1.00 90.19 197 GLU A C 1
ATOM 1562 O O . GLU A 1 197 ? -27.484 9.164 22.456 1.00 90.19 197 GLU A O 1
ATOM 1567 N N . ALA A 1 198 ? -27.919 8.263 20.437 1.00 89.12 198 ALA A N 1
ATOM 1568 C CA . ALA A 1 198 ? -28.451 6.998 20.925 1.00 89.12 198 ALA A CA 1
ATOM 1569 C C . ALA A 1 198 ? -27.531 5.854 20.497 1.00 89.12 198 ALA A C 1
ATOM 1571 O O . ALA A 1 198 ? -27.164 5.766 19.325 1.00 89.12 198 ALA A O 1
ATOM 1572 N N . TYR A 1 199 ? -27.196 4.978 21.440 1.00 91.81 199 TYR A N 1
ATOM 1573 C CA . TYR A 1 199 ? -26.327 3.822 21.230 1.00 91.81 199 TYR A CA 1
ATOM 1574 C C . TYR A 1 199 ? -27.149 2.530 21.274 1.00 91.81 199 TYR A C 1
ATOM 1576 O O . TYR A 1 199 ? -28.089 2.441 22.063 1.00 91.81 199 TYR A O 1
ATOM 1584 N N . TYR A 1 200 ? -26.805 1.542 20.443 1.00 90.56 200 TYR A N 1
ATOM 1585 C CA . TYR A 1 200 ? -27.589 0.299 20.313 1.00 90.56 200 TYR A CA 1
ATOM 1586 C C . TYR A 1 200 ? -26.749 -0.964 20.488 1.00 90.56 200 TYR A C 1
ATOM 1588 O O . TYR A 1 200 ? -27.087 -1.821 21.298 1.00 90.56 200 TYR A O 1
ATOM 1596 N N . VAL A 1 201 ? -25.657 -1.071 19.737 1.00 92.94 201 VAL A N 1
ATOM 1597 C CA . VAL A 1 201 ? -24.802 -2.256 19.666 1.00 92.94 201 VAL A CA 1
ATOM 1598 C C . VAL A 1 201 ? -23.366 -1.842 19.929 1.00 92.94 201 VAL A C 1
ATOM 1600 O O . VAL A 1 201 ? -22.939 -0.773 19.491 1.00 92.94 201 VAL A O 1
ATOM 1603 N N . VAL A 1 202 ? -22.624 -2.696 20.623 1.00 92.75 202 VAL A N 1
ATOM 1604 C CA . VAL A 1 202 ? -21.188 -2.556 20.847 1.00 92.75 202 VAL A CA 1
ATOM 1605 C C . VAL A 1 202 ? -20.489 -3.830 20.402 1.00 92.75 202 VAL A C 1
ATOM 1607 O O . VAL A 1 202 ? -21.005 -4.926 20.608 1.00 92.75 202 VAL A O 1
ATOM 1610 N N . ASP A 1 203 ? -19.316 -3.676 19.808 1.00 91.94 203 ASP A N 1
ATOM 1611 C CA . ASP A 1 203 ? -18.401 -4.775 19.536 1.00 91.94 203 ASP A CA 1
ATOM 1612 C C . ASP A 1 203 ? -16.976 -4.316 19.861 1.00 91.94 203 ASP A C 1
ATOM 1614 O O . ASP A 1 203 ? -16.636 -3.135 19.716 1.00 91.94 203 ASP A O 1
ATOM 1618 N N . LEU A 1 204 ? -16.161 -5.239 20.358 1.00 89.38 204 LEU A N 1
ATOM 1619 C CA . LEU A 1 204 ? -14.808 -4.959 20.830 1.00 89.38 204 LEU A CA 1
ATOM 1620 C C . LEU A 1 204 ? -13.809 -5.503 19.814 1.00 89.38 204 LEU A C 1
ATOM 1622 O O . LEU A 1 204 ? -13.944 -6.643 19.372 1.00 89.38 204 LEU A O 1
ATOM 1626 N N . ASN A 1 205 ? -12.794 -4.709 19.478 1.00 83.88 205 ASN A N 1
ATOM 1627 C CA . ASN A 1 205 ? -11.634 -5.190 18.746 1.00 83.88 205 ASN A CA 1
ATOM 1628 C C . ASN A 1 205 ? -10.471 -5.396 19.729 1.00 83.88 205 ASN A C 1
ATOM 1630 O O . ASN A 1 205 ? -9.806 -4.418 20.076 1.00 83.88 205 ASN A O 1
ATOM 1634 N N . PRO A 1 206 ? -10.206 -6.638 20.171 1.00 72.19 206 PRO A N 1
ATOM 1635 C CA . PRO A 1 206 ? -9.124 -6.916 21.111 1.00 72.19 206 PRO A CA 1
ATOM 1636 C C . PRO A 1 206 ? -7.725 -6.714 20.509 1.00 72.19 206 PRO A C 1
ATOM 1638 O O . PRO A 1 206 ? -6.759 -6.682 21.253 1.00 72.19 206 PRO A O 1
ATOM 1641 N N . LEU A 1 207 ? -7.586 -6.593 19.180 1.00 75.31 207 LEU A N 1
ATOM 1642 C CA . LEU A 1 207 ? -6.279 -6.399 18.535 1.00 75.31 207 LEU A CA 1
ATOM 1643 C C . LEU A 1 207 ? -5.854 -4.929 18.447 1.00 75.31 207 LEU A C 1
ATOM 1645 O O . LEU A 1 207 ? -4.669 -4.648 18.310 1.00 75.31 207 LEU A O 1
ATOM 1649 N N . GLU A 1 208 ? -6.812 -4.002 18.477 1.00 73.25 208 GLU A N 1
ATOM 1650 C CA . GLU A 1 208 ? -6.560 -2.559 18.346 1.00 73.25 208 GLU A CA 1
ATOM 1651 C C . GLU A 1 208 ? -6.968 -1.779 19.613 1.00 73.25 208 GLU A C 1
ATOM 1653 O O . GLU A 1 208 ? -7.066 -0.554 19.565 1.00 73.25 208 GLU A O 1
ATOM 1658 N N . ASP A 1 209 ? -7.241 -2.478 20.727 1.00 84.81 209 ASP A N 1
ATOM 1659 C CA . ASP A 1 209 ? -7.675 -1.917 22.021 1.00 84.81 209 ASP A CA 1
ATOM 1660 C C . ASP A 1 209 ? -8.755 -0.835 21.881 1.00 84.81 209 ASP A C 1
ATOM 1662 O O . ASP A 1 209 ? -8.719 0.246 22.483 1.00 84.81 209 ASP A O 1
ATOM 1666 N N . MET A 1 210 ? -9.743 -1.125 21.035 1.00 87.62 210 MET A N 1
ATOM 1667 C CA . MET A 1 210 ? -10.804 -0.187 20.697 1.00 87.62 210 MET A CA 1
ATOM 1668 C C . MET A 1 210 ? -12.177 -0.843 20.738 1.00 87.62 210 MET A C 1
ATOM 1670 O O . MET A 1 210 ? -12.382 -1.974 20.295 1.00 87.62 210 MET A O 1
ATOM 1674 N N . ALA A 1 211 ? -13.144 -0.097 21.256 1.00 90.00 211 ALA A N 1
ATOM 1675 C CA . ALA A 1 211 ? -14.551 -0.444 21.204 1.00 90.00 211 ALA A CA 1
ATOM 1676 C C . ALA A 1 211 ? -15.222 0.344 20.080 1.00 90.00 211 ALA A C 1
ATOM 1678 O O . ALA A 1 211 ? -14.987 1.546 19.916 1.00 90.00 211 ALA A O 1
ATOM 1679 N N . VAL A 1 212 ? -16.098 -0.313 19.326 1.00 92.12 212 VAL A N 1
ATOM 1680 C CA . VAL A 1 212 ? -16.952 0.366 18.355 1.00 92.12 212 VAL A CA 1
ATOM 1681 C C . VAL A 1 212 ? -18.401 0.222 18.772 1.00 92.12 212 VAL A C 1
ATOM 1683 O O . VAL A 1 212 ? -18.906 -0.878 18.975 1.00 92.12 212 VAL A O 1
ATOM 1686 N N . VAL A 1 213 ? -19.077 1.362 18.880 1.00 93.12 213 VAL A N 1
ATOM 1687 C CA . VAL A 1 213 ? -20.473 1.450 19.300 1.00 93.12 213 VAL A CA 1
ATOM 1688 C C . VAL A 1 213 ? -21.297 2.026 18.160 1.00 93.12 213 VAL A C 1
ATOM 1690 O O . VAL A 1 213 ? -20.998 3.106 17.656 1.00 93.12 213 VAL A O 1
ATOM 1693 N N . SER A 1 214 ? -22.362 1.353 17.738 1.00 93.56 214 SER A N 1
ATOM 1694 C CA . SER A 1 214 ? -23.307 1.938 16.785 1.00 93.56 214 SER A CA 1
ATOM 1695 C C . SER A 1 214 ? -23.995 3.143 17.421 1.00 93.56 214 SER A C 1
ATOM 1697 O O . SER A 1 214 ? -24.538 3.021 18.522 1.00 93.56 214 SER A O 1
ATOM 1699 N N . THR A 1 215 ? -24.025 4.271 16.721 1.00 92.75 215 THR A N 1
ATOM 1700 C CA . THR A 1 215 ? -24.661 5.498 17.197 1.00 92.75 215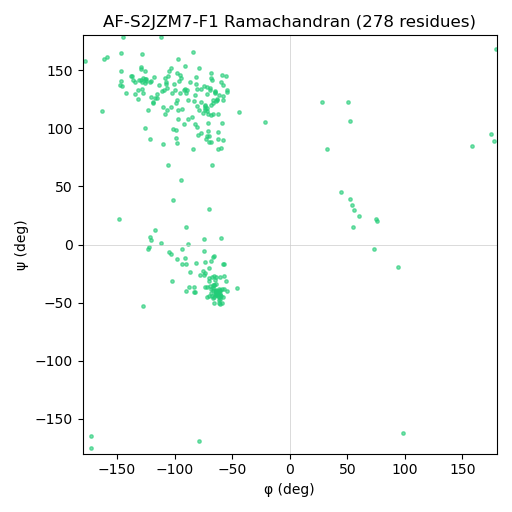 THR A CA 1
ATOM 1701 C C . THR A 1 215 ? -25.622 6.064 16.156 1.00 92.75 215 THR A C 1
ATOM 1703 O O . THR A 1 215 ? -25.364 6.031 14.948 1.00 92.75 215 THR A O 1
ATOM 1706 N N . HIS A 1 216 ? -26.746 6.584 16.636 1.00 92.44 216 HIS A N 1
ATOM 1707 C CA . HIS A 1 216 ? -27.663 7.423 15.880 1.00 92.44 216 HIS A CA 1
ATOM 1708 C C . HIS A 1 216 ? -27.556 8.853 16.402 1.00 92.44 216 HIS A C 1
ATOM 1710 O O . HIS A 1 216 ? -27.953 9.153 17.533 1.00 92.44 216 HIS A O 1
ATOM 1716 N N . GLN A 1 217 ? -27.029 9.739 15.563 1.00 89.88 217 GLN A N 1
ATOM 1717 C CA . GLN A 1 217 ? -26.892 11.148 15.889 1.00 89.88 217 GLN A CA 1
ATOM 1718 C C . GLN A 1 217 ? -28.199 11.876 15.570 1.00 89.88 217 GLN A C 1
ATOM 1720 O O . GLN A 1 217 ? -28.533 12.087 14.404 1.00 89.88 217 GLN A O 1
ATOM 1725 N N . GLN A 1 218 ? -28.927 12.302 16.604 1.00 86.69 218 GLN A N 1
ATOM 1726 C CA . GLN A 1 218 ? -30.241 12.936 16.450 1.00 86.69 218 GLN A CA 1
ATOM 1727 C C . GLN A 1 218 ? -30.153 14.286 15.724 1.00 86.69 218 GLN A C 1
ATOM 1729 O O . GLN A 1 218 ? -31.037 14.618 14.937 1.00 86.69 218 GLN A O 1
ATOM 1734 N N . ALA A 1 219 ? -29.066 15.035 15.946 1.00 83.62 219 ALA A N 1
ATOM 1735 C CA . ALA A 1 219 ? -28.850 16.351 15.344 1.00 83.62 219 ALA A CA 1
ATOM 1736 C C . ALA A 1 219 ? -28.729 16.296 13.811 1.00 83.62 219 ALA A C 1
ATOM 1738 O O . ALA A 1 219 ? -29.277 17.148 13.117 1.00 83.62 219 ALA A O 1
ATOM 1739 N N . THR A 1 220 ? -28.034 15.288 13.277 1.00 84.31 220 THR A N 1
ATOM 1740 C CA . THR A 1 220 ? -27.799 15.138 11.829 1.00 84.31 220 THR A CA 1
ATOM 1741 C C . THR A 1 220 ? -28.658 14.050 11.190 1.00 84.31 220 THR A C 1
ATOM 1743 O O . THR A 1 220 ? -28.640 13.908 9.970 1.00 84.31 220 THR A O 1
ATOM 1746 N N . ARG A 1 221 ? -29.412 13.286 11.996 1.00 86.56 221 ARG A N 1
ATOM 1747 C CA . ARG A 1 221 ? -30.177 12.095 11.587 1.00 86.56 221 ARG A CA 1
ATOM 1748 C C . ARG A 1 221 ? -29.321 11.074 10.834 1.00 86.56 221 ARG A C 1
ATOM 1750 O O . ARG A 1 221 ? -29.759 10.487 9.847 1.00 86.56 221 ARG A O 1
ATOM 1757 N N . ARG A 1 222 ? -28.074 10.893 11.277 1.00 90.06 222 ARG A N 1
ATOM 1758 C CA . ARG A 1 222 ? -27.123 9.953 10.672 1.00 90.06 222 ARG A CA 1
ATOM 1759 C C . ARG A 1 222 ? -26.916 8.749 11.571 1.00 90.06 222 ARG A C 1
ATOM 1761 O O . ARG A 1 222 ? -26.739 8.889 12.781 1.00 90.06 222 ARG A O 1
ATOM 1768 N N . TYR A 1 223 ? -26.875 7.585 10.941 1.00 91.94 223 TYR A N 1
ATOM 1769 C CA . TYR A 1 223 ? -26.448 6.339 11.555 1.00 91.94 223 TYR A CA 1
ATOM 1770 C C . TYR A 1 223 ? -24.972 6.099 11.235 1.00 91.94 223 TYR A C 1
ATOM 1772 O O . TYR A 1 223 ? -24.494 6.406 10.135 1.00 91.94 223 TYR A O 1
ATOM 1780 N N . GLY A 1 224 ? -24.239 5.598 12.220 1.00 92.19 224 GLY A N 1
ATOM 1781 C CA . GLY A 1 224 ? -22.804 5.398 12.118 1.00 92.19 224 GLY A CA 1
ATOM 1782 C C . GLY A 1 224 ? -22.240 4.643 13.307 1.00 92.19 224 GLY A C 1
ATOM 1783 O O . GLY A 1 224 ? -22.971 4.050 14.100 1.00 92.19 224 GLY A O 1
ATOM 1784 N N . PHE A 1 225 ? -20.926 4.706 13.434 1.00 92.75 225 PHE A N 1
ATOM 1785 C CA . PHE A 1 225 ? -20.168 4.112 14.519 1.00 92.75 225 PHE A CA 1
ATOM 1786 C C . PHE A 1 225 ? -19.434 5.181 15.310 1.00 92.75 225 PHE A C 1
ATOM 1788 O O . PHE A 1 225 ? -18.947 6.154 14.745 1.00 92.75 225 PHE A O 1
ATOM 1795 N N . ARG A 1 226 ? -19.331 4.993 16.619 1.00 91.12 226 ARG A N 1
ATOM 1796 C CA . ARG A 1 226 ? -18.435 5.726 17.500 1.00 91.12 226 ARG A CA 1
ATOM 1797 C C . ARG A 1 226 ? -17.302 4.784 17.879 1.00 91.12 226 ARG A C 1
ATOM 1799 O O . ARG A 1 226 ? -17.540 3.756 18.507 1.00 91.12 226 ARG A O 1
ATOM 1806 N N . LYS A 1 227 ? -16.091 5.131 17.471 1.00 91.12 227 LYS A N 1
ATOM 1807 C CA . LYS A 1 227 ? -14.859 4.497 17.929 1.00 91.12 227 LYS A CA 1
ATOM 1808 C C . LYS A 1 227 ? -14.501 5.083 19.281 1.00 91.12 227 LYS A C 1
ATOM 1810 O O . LYS A 1 227 ? -14.550 6.303 19.428 1.00 91.12 227 LYS A O 1
ATOM 1815 N N . ILE A 1 228 ? -14.159 4.232 20.233 1.00 90.62 228 ILE A N 1
ATOM 1816 C CA . ILE A 1 228 ? -13.755 4.611 21.583 1.00 90.62 228 ILE A CA 1
ATOM 1817 C C . ILE A 1 228 ? -12.470 3.846 21.891 1.00 90.62 228 ILE A C 1
ATOM 1819 O O . ILE A 1 228 ? -12.439 2.622 21.766 1.00 90.62 228 ILE A O 1
ATOM 1823 N N . ASN A 1 229 ? -11.414 4.562 22.266 1.00 88.00 229 ASN A N 1
ATOM 1824 C CA . ASN A 1 229 ? -10.171 3.944 22.719 1.00 88.00 229 ASN A CA 1
ATOM 1825 C C . ASN A 1 229 ? -10.363 3.384 24.143 1.00 88.00 229 ASN A C 1
ATOM 1827 O O . ASN A 1 229 ? -10.975 4.043 24.986 1.00 88.00 229 ASN A O 1
ATOM 1831 N N . MET A 1 230 ? -9.881 2.167 24.414 1.00 85.00 230 MET A N 1
ATOM 1832 C CA . MET A 1 230 ? -10.036 1.541 25.734 1.00 85.00 230 MET A CA 1
ATOM 1833 C C . MET A 1 230 ? -9.111 2.137 26.807 1.00 85.00 230 MET A C 1
ATOM 1835 O O . MET A 1 230 ? -9.469 2.112 27.983 1.00 85.00 230 MET A O 1
ATOM 1839 N N . TYR A 1 231 ? -7.966 2.711 26.425 1.00 86.44 231 TYR A N 1
ATOM 1840 C CA . TYR A 1 231 ? -7.041 3.391 27.341 1.00 86.44 231 TYR A CA 1
ATOM 1841 C C . TYR A 1 231 ? -7.465 4.828 27.639 1.00 86.44 231 TYR A C 1
ATOM 1843 O O . TYR A 1 231 ? -7.384 5.280 28.781 1.00 86.44 231 TYR A O 1
ATOM 1851 N N . ASP A 1 232 ? -7.924 5.542 26.609 1.00 86.31 232 ASP A N 1
ATOM 1852 C CA . ASP A 1 232 ? -8.442 6.902 26.732 1.00 86.31 232 ASP A CA 1
ATOM 1853 C C . ASP A 1 232 ? -9.894 6.973 26.236 1.00 86.31 232 ASP A C 1
ATOM 1855 O O . ASP A 1 232 ? -10.146 7.253 25.060 1.00 86.31 232 ASP A O 1
ATOM 1859 N N . PRO A 1 233 ? -10.877 6.770 27.129 1.00 82.19 233 PRO A N 1
ATOM 1860 C CA . PRO A 1 233 ? -12.287 6.783 26.760 1.00 82.19 233 PRO A CA 1
ATOM 1861 C C . PRO A 1 233 ? -12.785 8.170 26.308 1.00 82.19 233 PRO A C 1
ATOM 1863 O O . PRO A 1 233 ? -13.890 8.282 25.773 1.00 82.19 233 PRO A O 1
ATOM 1866 N N . SER A 1 234 ? -11.998 9.236 26.504 1.00 84.75 234 SER A N 1
ATOM 1867 C CA . SER A 1 234 ? -12.319 10.571 25.987 1.00 84.75 234 SER A CA 1
ATOM 1868 C C . SER A 1 234 ? -12.008 10.714 24.491 1.00 84.75 234 SER A C 1
ATOM 1870 O O . SER A 1 234 ? -12.674 11.485 23.790 1.00 84.75 234 SER A O 1
ATOM 1872 N N . ALA A 1 235 ? -11.063 9.921 23.977 1.00 84.75 235 ALA A N 1
ATOM 1873 C CA . ALA A 1 235 ? -10.707 9.875 22.569 1.00 84.75 235 ALA A CA 1
ATOM 1874 C C . ALA A 1 235 ? -11.764 9.082 21.788 1.00 84.75 235 ALA A C 1
ATOM 1876 O O . ALA A 1 235 ? -11.736 7.850 21.717 1.00 84.75 235 ALA A O 1
ATOM 1877 N N . THR A 1 236 ? -12.720 9.809 21.199 1.00 88.06 236 THR A N 1
ATOM 1878 C CA . THR A 1 236 ? -13.788 9.208 20.393 1.00 88.06 236 THR A CA 1
ATOM 1879 C C . THR A 1 236 ? -13.872 9.801 18.993 1.00 88.06 236 THR A C 1
ATOM 1881 O O . THR A 1 236 ? -13.713 11.005 18.800 1.00 88.06 236 THR A O 1
ATOM 1884 N N . GLU A 1 237 ? -14.161 8.954 18.006 1.00 89.38 237 GLU A N 1
ATOM 1885 C CA . GLU A 1 237 ? -14.321 9.352 16.603 1.00 89.38 237 GLU A CA 1
ATOM 1886 C C . GLU A 1 237 ? -15.644 8.818 16.043 1.00 89.38 237 GLU A C 1
ATOM 1888 O O . GLU A 1 237 ? -16.032 7.685 16.328 1.00 89.38 237 GLU A O 1
ATOM 1893 N N . PHE A 1 238 ? -16.352 9.618 15.240 1.00 90.25 238 PHE A N 1
ATOM 1894 C CA . PHE A 1 238 ? -17.578 9.192 14.563 1.00 90.25 238 PHE A CA 1
ATOM 1895 C C . PHE A 1 238 ? -17.312 8.793 13.105 1.00 90.25 238 PHE A C 1
ATOM 1897 O O . PHE A 1 238 ? -16.890 9.620 12.299 1.00 90.25 238 PHE A O 1
ATOM 1904 N N . ILE A 1 239 ? -17.649 7.553 12.750 1.00 90.50 239 ILE A N 1
ATOM 1905 C CA . ILE A 1 239 ? -17.609 7.030 11.383 1.00 90.50 239 ILE A CA 1
ATOM 1906 C C . ILE A 1 239 ? -19.031 6.981 10.814 1.00 90.50 239 ILE A C 1
ATOM 1908 O O . ILE A 1 239 ? -19.871 6.231 11.319 1.00 90.50 239 ILE A O 1
ATOM 1912 N N . PRO A 1 240 ? -19.334 7.712 9.736 1.00 88.56 240 PRO A N 1
ATOM 1913 C CA . PRO A 1 240 ? -20.618 7.585 9.067 1.00 88.56 240 PRO A CA 1
ATOM 1914 C C . PRO A 1 240 ? -20.679 6.328 8.192 1.00 88.56 240 PRO A C 1
ATOM 1916 O O . PRO A 1 240 ? -19.785 6.078 7.390 1.00 88.56 240 PRO A O 1
ATOM 1919 N N . THR A 1 241 ? -21.771 5.568 8.290 1.00 83.06 241 THR A N 1
ATOM 1920 C CA . THR A 1 241 ? -21.924 4.267 7.600 1.00 83.06 241 THR A CA 1
ATOM 1921 C C . THR A 1 241 ? -22.982 4.294 6.496 1.00 83.06 241 THR A C 1
ATOM 1923 O O . THR A 1 241 ? -23.273 3.293 5.840 1.00 83.06 241 THR A O 1
ATOM 1926 N N . ASN A 1 242 ? -23.593 5.463 6.274 1.00 83.81 242 ASN A N 1
ATOM 1927 C CA . ASN A 1 242 ? -24.695 5.683 5.334 1.00 83.81 242 ASN A CA 1
ATOM 1928 C C . ASN A 1 242 ? -25.900 4.747 5.560 1.00 83.81 242 ASN A C 1
ATOM 1930 O O . ASN A 1 242 ? -26.708 4.583 4.644 1.00 83.81 242 ASN A O 1
ATOM 1934 N N . HIS A 1 243 ? -26.005 4.070 6.708 1.00 89.44 243 HIS A N 1
ATOM 1935 C CA . HIS A 1 243 ? -27.211 3.322 7.053 1.00 89.44 243 HIS A CA 1
ATOM 1936 C C . HIS A 1 243 ? -28.399 4.289 7.102 1.00 89.44 243 HIS A C 1
ATOM 1938 O O . HIS A 1 243 ? -28.259 5.433 7.540 1.00 89.44 243 HIS A O 1
ATOM 1944 N N . GLN A 1 244 ? -29.548 3.852 6.593 1.00 88.12 244 GLN A N 1
ATOM 1945 C CA . GLN A 1 244 ? -30.779 4.652 6.556 1.00 88.12 244 GLN A CA 1
ATOM 1946 C C . GLN A 1 244 ? -31.644 4.426 7.799 1.00 88.12 244 GLN A C 1
ATOM 1948 O O . GLN A 1 244 ? -32.601 5.164 8.032 1.00 88.12 244 GLN A O 1
ATOM 1953 N N . ASN A 1 245 ? -31.312 3.407 8.590 1.00 89.38 245 ASN A N 1
ATOM 1954 C CA . ASN A 1 245 ? -32.028 3.039 9.799 1.00 89.38 245 ASN A CA 1
ATOM 1955 C C . ASN A 1 245 ? -31.056 2.522 10.874 1.00 89.38 245 ASN A C 1
ATOM 1957 O O . ASN A 1 245 ? -29.847 2.441 10.647 1.00 89.38 245 ASN A O 1
ATOM 1961 N N . THR A 1 246 ? -31.583 2.180 12.048 1.00 91.31 246 THR A N 1
ATOM 1962 C CA . THR A 1 246 ? -30.795 1.701 13.185 1.00 91.31 246 THR A CA 1
ATOM 1963 C C . THR A 1 246 ? -29.987 0.456 12.836 1.00 91.31 246 THR A C 1
ATOM 1965 O O . THR A 1 246 ? -30.484 -0.474 12.197 1.00 91.31 246 THR A O 1
ATOM 1968 N N . ILE A 1 247 ? -28.740 0.445 13.298 1.00 93.81 247 ILE A N 1
ATOM 1969 C CA . ILE A 1 247 ? -27.808 -0.668 13.133 1.00 93.81 247 ILE A CA 1
ATOM 1970 C C . ILE A 1 247 ? -28.111 -1.688 14.233 1.00 93.81 247 ILE A C 1
ATOM 1972 O O . ILE A 1 247 ? -28.220 -1.319 15.403 1.00 93.81 247 ILE A O 1
ATOM 1976 N N . ARG A 1 248 ? -28.301 -2.950 13.844 1.00 91.94 248 ARG A N 1
ATOM 1977 C CA . ARG A 1 248 ? -28.761 -4.041 14.715 1.00 91.94 248 ARG A CA 1
ATOM 1978 C C . ARG A 1 248 ? -27.661 -4.974 15.162 1.00 91.94 248 ARG A C 1
ATOM 1980 O O . ARG A 1 248 ? -27.755 -5.501 16.264 1.00 91.94 248 ARG A O 1
ATOM 1987 N N . ASP A 1 249 ? -26.649 -5.160 14.327 1.00 92.12 249 ASP A N 1
ATOM 1988 C CA . ASP A 1 249 ? -25.502 -5.985 14.670 1.00 92.12 249 ASP A CA 1
ATOM 1989 C C . ASP A 1 249 ? -24.230 -5.440 14.026 1.00 92.12 249 ASP A C 1
ATOM 1991 O O . ASP A 1 249 ? -24.265 -4.826 12.950 1.00 92.12 249 ASP A O 1
ATOM 1995 N N . VAL A 1 250 ? -23.116 -5.662 14.715 1.00 93.25 250 VAL A N 1
ATOM 1996 C CA . VAL A 1 250 ? -21.777 -5.226 14.338 1.00 93.25 250 VAL A CA 1
ATOM 1997 C C . VAL A 1 250 ? -20.785 -6.319 14.704 1.00 93.25 250 VAL A C 1
ATOM 1999 O O . VAL A 1 250 ? -20.778 -6.793 15.840 1.00 93.25 250 VAL A O 1
ATOM 2002 N N . LYS A 1 251 ? -19.922 -6.691 13.756 1.00 92.19 251 LYS A N 1
ATOM 2003 C CA . LYS A 1 251 ? -18.838 -7.646 13.993 1.00 92.19 251 LYS A CA 1
ATOM 2004 C C . LYS A 1 251 ? -17.521 -7.172 13.402 1.00 92.19 251 LYS A C 1
ATOM 2006 O O . LYS A 1 251 ? -17.449 -6.833 12.218 1.00 92.19 251 LYS A O 1
ATOM 2011 N N . HIS A 1 252 ? -16.479 -7.196 14.222 1.00 90.69 252 HIS A N 1
ATOM 2012 C CA . HIS A 1 252 ? -15.109 -6.965 13.798 1.00 90.69 252 HIS A CA 1
ATOM 2013 C C . HIS A 1 252 ? -14.497 -8.217 13.193 1.00 90.69 252 HIS A C 1
ATOM 2015 O O . HIS A 1 252 ? -14.626 -9.329 13.703 1.00 90.69 252 HIS A O 1
ATOM 2021 N N . SER A 1 253 ? -13.772 -8.002 12.108 1.00 88.12 253 SER A N 1
ATOM 2022 C CA . SER A 1 253 ? -12.846 -8.968 11.549 1.00 88.12 253 SER A CA 1
ATOM 2023 C C . SER A 1 253 ? -11.420 -8.639 12.015 1.00 88.12 253 SER A C 1
ATOM 2025 O O . SER A 1 253 ? -11.081 -7.456 12.126 1.00 88.12 253 SER A O 1
ATOM 2027 N N . PRO A 1 254 ? -10.541 -9.643 12.203 1.00 81.31 254 PRO A N 1
ATOM 2028 C CA . PRO A 1 254 ? -9.140 -9.437 12.593 1.00 81.31 254 PRO A CA 1
ATOM 2029 C C . PRO A 1 254 ? -8.321 -8.545 11.645 1.00 81.31 254 PRO A C 1
ATOM 2031 O O . PRO A 1 254 ? -7.250 -8.076 12.005 1.00 81.31 254 PRO A O 1
ATOM 2034 N N . ASN A 1 255 ? -8.800 -8.315 10.420 1.00 83.38 255 ASN A N 1
ATOM 2035 C CA . ASN A 1 255 ? -8.139 -7.488 9.404 1.00 83.38 255 ASN A CA 1
ATOM 2036 C C . ASN A 1 255 ? -8.540 -5.996 9.440 1.00 83.38 255 ASN A C 1
ATOM 2038 O O . ASN A 1 255 ? -8.319 -5.291 8.455 1.00 83.38 255 ASN A O 1
ATOM 2042 N N . GLY A 1 256 ? -9.170 -5.519 10.520 1.00 84.12 256 GLY A N 1
ATOM 2043 C CA . GLY A 1 256 ? -9.575 -4.112 10.657 1.00 84.12 256 GLY A CA 1
ATOM 2044 C C . GLY A 1 256 ? -10.804 -3.730 9.820 1.00 84.12 256 GLY A C 1
ATOM 2045 O O . GLY A 1 256 ? -11.012 -2.556 9.490 1.00 84.12 256 GLY A O 1
ATOM 2046 N N . MET A 1 257 ? -11.620 -4.719 9.445 1.00 89.31 257 MET A N 1
ATOM 2047 C CA . MET A 1 257 ? -12.896 -4.520 8.756 1.00 89.31 257 MET A CA 1
ATOM 2048 C C . MET A 1 257 ? -14.058 -4.753 9.713 1.00 89.31 257 MET A C 1
ATOM 2050 O O . MET A 1 257 ? -14.013 -5.634 10.569 1.00 89.31 257 MET A O 1
ATOM 2054 N N . LEU A 1 258 ? -15.118 -3.978 9.530 1.00 91.56 258 LEU A N 1
ATOM 2055 C CA . LEU A 1 258 ? -16.287 -3.975 10.387 1.00 91.56 258 LEU A CA 1
ATOM 2056 C C . LEU A 1 258 ? -17.520 -4.267 9.546 1.00 91.56 258 LEU A C 1
ATOM 2058 O O . LEU A 1 258 ? -17.866 -3.516 8.629 1.00 91.56 258 LEU A O 1
ATOM 2062 N N . LEU A 1 259 ? -18.148 -5.396 9.842 1.00 92.75 259 LEU A N 1
ATOM 2063 C CA . LEU A 1 259 ? -19.389 -5.818 9.228 1.00 92.75 259 LEU A CA 1
ATOM 2064 C C . LEU A 1 259 ? -20.549 -5.261 10.040 1.00 92.75 259 LEU A C 1
ATOM 2066 O O . LEU A 1 259 ? -20.568 -5.377 11.262 1.00 92.75 259 LEU A O 1
ATOM 2070 N N . SER A 1 260 ? -21.522 -4.679 9.356 1.00 93.50 260 SER A N 1
ATOM 2071 C CA . SER A 1 260 ? -22.684 -4.076 9.990 1.00 93.50 260 SER A CA 1
ATOM 2072 C C . SER A 1 260 ? -23.966 -4.440 9.274 1.00 93.50 260 SER A C 1
ATOM 2074 O O . SER A 1 260 ? -23.997 -4.526 8.046 1.00 93.50 260 SER A O 1
ATOM 2076 N N . THR A 1 261 ? -25.019 -4.665 10.054 1.00 93.81 261 THR A N 1
ATOM 2077 C CA . THR A 1 261 ? -26.361 -4.955 9.545 1.00 93.81 261 THR A CA 1
ATOM 2078 C C . THR A 1 261 ? -27.359 -3.979 10.148 1.00 93.81 261 THR A C 1
ATOM 2080 O O . THR A 1 261 ? -27.270 -3.629 11.328 1.00 93.81 261 THR A O 1
ATOM 2083 N N . GLY A 1 262 ? -28.298 -3.500 9.335 1.00 92.31 262 GLY A N 1
ATOM 2084 C CA . GLY A 1 262 ? -29.287 -2.510 9.754 1.00 92.31 262 GLY A CA 1
ATOM 2085 C C . GLY A 1 262 ? -30.721 -2.911 9.432 1.00 92.31 262 GLY A C 1
ATOM 2086 O O . GLY A 1 262 ? -30.986 -3.752 8.572 1.00 92.31 262 GLY A O 1
ATOM 2087 N N . ASP A 1 263 ? -31.668 -2.233 10.080 1.00 91.12 263 ASP A N 1
ATOM 2088 C CA . ASP A 1 263 ? -33.104 -2.350 9.774 1.00 91.12 263 ASP A CA 1
ATOM 2089 C C . ASP A 1 263 ? -33.463 -1.819 8.375 1.00 91.12 263 ASP A C 1
ATOM 2091 O O . ASP A 1 263 ? -34.574 -2.018 7.884 1.00 91.12 263 ASP A O 1
ATOM 2095 N N . ASP A 1 264 ? -32.521 -1.145 7.715 1.00 91.12 264 ASP A N 1
ATOM 2096 C CA . ASP A 1 264 ? -32.611 -0.748 6.311 1.00 91.12 264 ASP A CA 1
ATOM 2097 C C . ASP A 1 264 ? -32.413 -1.926 5.341 1.00 91.12 264 ASP A C 1
ATOM 2099 O O . ASP A 1 264 ? -32.421 -1.725 4.128 1.00 91.12 264 ASP A O 1
ATOM 2103 N N . LYS A 1 265 ? -32.285 -3.157 5.867 1.00 89.94 265 LYS A N 1
ATOM 2104 C CA . LYS A 1 265 ? -32.042 -4.398 5.115 1.00 89.94 265 LYS A CA 1
ATOM 2105 C C . LYS A 1 265 ? -30.736 -4.354 4.321 1.00 89.94 265 LYS A C 1
ATOM 2107 O O . LYS A 1 265 ? -30.600 -5.065 3.326 1.00 89.94 265 LYS A O 1
ATOM 2112 N N . THR A 1 266 ? -29.787 -3.527 4.755 1.00 90.50 266 THR A N 1
ATOM 2113 C CA . THR A 1 266 ? -28.458 -3.447 4.153 1.00 90.50 266 THR A CA 1
ATOM 2114 C C . THR A 1 266 ? -27.424 -4.119 5.040 1.00 90.50 266 THR A C 1
ATOM 2116 O O . THR A 1 266 ? -27.537 -4.149 6.271 1.00 90.50 266 THR A O 1
ATOM 2119 N N . LEU A 1 267 ? -26.405 -4.659 4.382 1.00 92.00 267 LEU A N 1
ATOM 2120 C CA . LEU A 1 267 ? -25.205 -5.174 5.009 1.00 92.00 267 LEU A CA 1
ATOM 2121 C C . LEU A 1 267 ? -24.043 -4.359 4.467 1.00 92.00 267 LEU A C 1
ATOM 2123 O O . LEU A 1 267 ? -23.837 -4.302 3.257 1.00 92.00 267 LEU A O 1
ATOM 2127 N N . LYS A 1 268 ? -23.300 -3.721 5.367 1.00 91.69 268 LYS A N 1
ATOM 2128 C CA . LYS A 1 268 ? -22.236 -2.796 4.991 1.00 91.69 268 LYS A CA 1
ATOM 2129 C C . LYS A 1 268 ? -20.926 -3.181 5.627 1.00 91.69 268 LYS A C 1
ATOM 2131 O O . LYS A 1 268 ? -20.875 -3.556 6.800 1.00 91.69 268 LYS A O 1
ATOM 2136 N N . LEU A 1 269 ? -19.870 -3.034 4.841 1.00 92.75 269 LEU A N 1
ATOM 2137 C CA . LEU A 1 269 ? -18.508 -3.311 5.249 1.00 92.75 269 LEU A CA 1
ATOM 2138 C C . LEU A 1 269 ? -17.747 -1.992 5.355 1.00 92.75 269 LEU A C 1
ATOM 2140 O O . LEU A 1 269 ? -17.588 -1.268 4.371 1.00 92.75 269 LEU A O 1
ATOM 2144 N N . THR A 1 270 ? -17.277 -1.678 6.556 1.00 90.94 270 THR A N 1
ATOM 2145 C CA . THR A 1 270 ? -16.580 -0.428 6.873 1.00 90.94 270 THR A CA 1
ATOM 2146 C C . THR A 1 270 ? -15.146 -0.739 7.273 1.00 90.94 270 THR A C 1
ATOM 2148 O O . THR A 1 270 ? -14.911 -1.589 8.123 1.00 90.94 270 THR A O 1
ATOM 2151 N N . SER A 1 271 ? -14.171 -0.063 6.668 1.00 89.88 271 SER A N 1
ATOM 2152 C CA . SER A 1 271 ? -12.774 -0.169 7.089 1.00 89.88 271 SER A CA 1
ATOM 2153 C C . SER A 1 271 ? -12.529 0.776 8.255 1.00 89.88 271 SER A C 1
ATOM 2155 O O . SER A 1 271 ? -12.739 1.986 8.139 1.00 89.88 271 SER A O 1
ATOM 2157 N N . ILE A 1 272 ? -12.057 0.222 9.367 1.00 86.25 272 ILE A N 1
ATOM 2158 C CA . ILE A 1 272 ? -11.789 0.963 10.599 1.00 86.25 272 ILE A CA 1
ATOM 2159 C C . ILE A 1 272 ? -10.558 1.840 10.406 1.00 86.25 272 ILE A C 1
ATOM 2161 O O . ILE A 1 272 ? -10.608 3.024 10.711 1.00 86.25 272 ILE A O 1
ATOM 2165 N N . SER A 1 273 ? -9.482 1.324 9.817 1.00 85.00 273 SER A N 1
ATOM 2166 C CA . SER A 1 273 ? -8.242 2.089 9.630 1.00 85.00 273 SER A CA 1
ATOM 2167 C C . SER A 1 273 ? -8.418 3.295 8.698 1.00 85.00 273 SER A C 1
ATOM 2169 O O . SER A 1 273 ? -7.701 4.282 8.822 1.00 85.00 273 SER A O 1
ATOM 2171 N N . LYS A 1 274 ? -9.371 3.225 7.757 1.00 84.25 274 LYS A N 1
ATOM 2172 C CA . LYS A 1 274 ? -9.634 4.292 6.775 1.00 84.25 274 LYS A CA 1
ATOM 2173 C C . LYS A 1 274 ? -10.863 5.144 7.086 1.00 84.25 274 LYS A C 1
ATOM 2175 O O . LYS A 1 274 ? -11.075 6.124 6.383 1.00 84.25 274 LYS A O 1
ATOM 2180 N N . ASN A 1 275 ? -11.673 4.782 8.084 1.00 85.88 275 ASN A N 1
ATOM 2181 C CA . ASN A 1 275 ? -12.938 5.455 8.414 1.00 85.88 275 ASN A CA 1
ATOM 2182 C C . ASN A 1 275 ? -13.911 5.581 7.231 1.00 85.88 275 ASN A C 1
ATOM 2184 O O . ASN A 1 275 ? -14.638 6.566 7.106 1.00 85.88 275 ASN A O 1
ATOM 2188 N N . LEU A 1 276 ? -13.922 4.583 6.346 1.00 86.25 276 LEU A N 1
ATOM 2189 C CA . LEU A 1 276 ? -14.693 4.614 5.106 1.00 86.25 276 LEU A CA 1
ATOM 2190 C C . LEU A 1 276 ? -15.503 3.336 4.925 1.00 86.25 276 LEU A C 1
ATOM 2192 O O . LEU A 1 276 ? -15.026 2.230 5.191 1.00 86.25 276 LEU A O 1
ATOM 2196 N N . VAL A 1 277 ? -16.720 3.500 4.411 1.00 86.38 277 VAL A N 1
ATOM 2197 C CA . VAL A 1 277 ? -17.545 2.387 3.938 1.00 86.38 277 VAL A CA 1
ATOM 2198 C C . VAL A 1 277 ? -16.931 1.873 2.641 1.00 86.38 277 VAL A C 1
ATOM 2200 O O . VAL A 1 277 ? -16.864 2.596 1.650 1.00 86.38 277 VAL A O 1
ATOM 2203 N N . VAL A 1 278 ? -16.444 0.636 2.672 1.00 86.44 278 VAL A N 1
ATOM 2204 C CA . VAL A 1 278 ? -15.802 -0.026 1.530 1.00 86.44 278 VAL A CA 1
ATOM 2205 C C . VAL A 1 278 ? -16.854 -0.628 0.607 1.00 86.44 278 VAL A C 1
ATOM 2207 O O . VAL A 1 278 ? -16.700 -0.592 -0.610 1.00 86.44 278 VAL A O 1
ATOM 2210 N N . GLN A 1 279 ? -17.932 -1.159 1.184 1.00 78.75 279 GLN A N 1
ATOM 2211 C CA . GLN A 1 279 ? -19.027 -1.767 0.440 1.00 78.75 279 GLN A CA 1
ATOM 2212 C C . GLN A 1 279 ? -20.352 -1.507 1.156 1.00 78.75 279 GLN A C 1
ATOM 2214 O O . GLN A 1 279 ? -20.424 -1.605 2.385 1.00 78.75 279 GLN A O 1
ATOM 2219 N N . SER A 1 280 ? -21.380 -1.155 0.384 1.00 74.31 280 SER A N 1
ATOM 2220 C CA . SER A 1 280 ? -22.717 -0.791 0.864 1.00 74.31 280 SER A CA 1
ATOM 2221 C C . SER A 1 280 ? -23.815 -1.597 0.202 1.00 74.31 280 SER A C 1
ATOM 2223 O O . SER A 1 280 ? -23.658 -1.837 -1.017 1.00 74.31 280 SER A O 1
#

InterPro domains:
  IPR001841 Zinc finger, RING-type [PF13639] (54-99)
  IPR001841 Zinc finger, RING-type [PS50089] (55-99)
  IPR001841 Zinc finger, RING-type [SM00184] (55-99)
  IPR013083 Zinc finger, RING/FYVE/PHD-type [G3DSA:3.30.40.10] (30-160)
  IPR037381 E3 ubiquitin-protein ligase RFWD3 [PTHR16047] (17-280)

Radius of gyration: 41.41 Å; Cα contacts (8 Å, |Δi|>4): 325; chains: 1; bounding box: 91×63×110 Å

Secondary structure (DSSP, 8-state):
------------------------PPPPPPP--------------TTSSSTTSB-TTT-PBP-SSSTT-EEE-TTS-EEEHHHHHHS--SSSEEE-TTT--EEEGGG-EEP--SSPPPS-HHHHHHHHHHHHHHHHHHHHHHHHHHHHHHHHHHHHHHHHTTS-------------------------------TTEEEEEEEEETTTTEEEEEEEETTTTEEEEEEEESS-TT-EEEEE---SS-EEEEEEETTTEEEEEETTS-EEEEETTTTEEEE-

Organism: Mucor circinelloides f. circinelloides (strain 1006PhL) (NCBI:txid1220926)

pLDDT: mean 74.32, std 19.72, range [32.88, 96.62]

Nearest PDB structures (foldseek):
  5vzv-assembly2_B-2  TM=7.216E-01  e=5.627E-03  Homo sapiens
  7ayq-assembly1_B  TM=6.463E-01  e=1.770E-01  Homo sapiens
  7oz7-assembly1_B  TM=6.424E-01  e=5.588E-01  Homo sapiens
  6mly-assembly1_A  TM=5.412E-01  e=3.050E+00  Bacteroides eggerthii
  4lqq-assembly2_D  TM=3.126E-01  e=8.170E+00  Saccharomyces cerevisiae S288C